Protein 6F1E (pdb70)

InterPro domains:
  IPR002069 Interferon gamma [PTHR11419] (1-189)
  IPR009079 Four-helical cytokine-like, core [G3DSA:1.20.1250.10] (27-190)
  IPR009079 Four-helical cytokine-like, core [SSF47266] (29-170)

CATH classification: 1.20.1250.10

B-factor: mean 77.53, std 25.1, range [43.08, 179.58]

Nearest PDB structures (foldseek):
  6f1e-assembly1_A  TM=1.007E+00  e=4.846E-21  Paralichthys olivaceus
  6f1e-assembly1_B  TM=9.558E-01  e=3.097E-16  Paralichthys olivaceus
  3stq-assembly2_F  TM=7.053E-01  e=6.992E+00  Pseudomonas aeruginosa
  3k1s-assembly1_A  TM=3.681E-01  e=4.661E+00  Bacillus anthracis
  6f1e-assembly1_B  TM=1.008E+00  e=1.166E-18  Paralichthys olivaceus

Secondary structure (DSSP, 8-state):
---HHHHHHHHHHHHHS---HHHHTSS--SS-STTSSS-HHHHHHHHHHHHHHHHHHHHHHHHTS---HHHHHHHHHHHHHHHHHHH-HHHHHHHHHHHHHHT--TT-HHHHHHHHHTHHHHHHHHHHHT-SSSHHHHHHHT-/-HHHHHHHHHHHHS---HHHHHSS--SS-----HHHHHHHHHHHHHHHHHHHHHHHHHSTT--HHHHHHHHHHHHHHHHHHH-HHHHHHHHHHHHHTTS-TT-HHHHHHHHHHHHHHHHHHHHHH--

Foldseek 3Di:
DDDPLLVVLVVVLCVVVDDDPCVCPVPDHPDDPVQPDDDPVSNLLVVLVVLVVLLVVLVVVLVPDPPVNNVSSVVNNVVSVVCCVVPPPVNVVVVVVVVVVVPQPPVDPVSVVVVVVCPVVVVVVVVVVCPPPVNVVVVVVVD/DVLVVLVVVLCVVVDDDVCVVPPDDDPDDDQDPPVSNLLVVLVVLVVLLVVLVVVLCPDPPNSNNVSSVVNNVVSVVCCVPPVVVSVVVVVVVVVVVPQDPVDPVSVVVCVVCVVVVVVVVVVVPVD

Solvent-accessible surface area: 15497 Å² total; per-residue (Å²): 204,32,57,74,161,0,52,139,10,2,78,84,0,17,130,96,7,99,26,56,110,169,58,16,130,80,74,149,88,16,3,37,114,147,31,22,73,49,58,90,17,21,47,23,0,0,0,0,4,0,0,15,8,1,38,100,1,0,24,52,2,22,132,88,28,109,198,120,37,106,94,23,0,65,36,0,26,96,49,0,73,68,19,45,73,110,112,0,114,114,14,18,153,11,0,96,10,6,61,59,4,51,108,25,140,26,98,66,83,51,29,1,0,20,0,3,159,58,0,59,140,13,44,94,42,0,23,73,8,0,67,59,94,151,15,90,189,63,48,164,185,157,170,112,137,12,50,140,8,2,106,67,2,31,148,90,7,110,18,59,99,161,60,40,154,116,57,174,108,15,16,42,193,50,74,191,49,10,20,65,3,1,2,0,0,4,0,2,15,6,2,34,104,0,0,25,56,2,25,117,97,17,110,166,135,108,55,101,85,28,0,48,34,0,26,118,55,0,72,87,11,46,90,92,65,0,147,48,8,27,159,9,1,96,9,8,57,68,8,62,109,24,141,43,104,62,90,56,36,4,0,13,0,2,122,31,0,57,96,2,16,70,35,0,32,51,15,27,123,135

Structure (mmCIF, N/CA/C/O backbone):
data_6F1E
#
_entry.id   6F1E
#
_cell.length_a   58.238
_cell.length_b   79.721
_cell.length_c   94.600
_cell.angle_alpha   90.00
_cell.angle_beta   90.00
_cell.angle_gamma   90.00
#
_symmetry.space_group_name_H-M   'P 21 21 21'
#
loop_
_entity.id
_entity.type
_entity.pdbx_description
1 polymer 'Interferon gamma'
2 water water
#
loop_
_atom_site.group_PDB
_atom_site.id
_atom_site.type_symbol
_atom_site.label_atom_id
_atom_site.label_alt_id
_atom_site.label_comp_id
_atom_site.label_asym_id
_atom_site.label_entity_id
_atom_site.label_seq_id
_atom_site.pdbx_PDB_ins_code
_atom_site.Cartn_x
_atom_site.Cartn_y
_atom_site.Cartn_z
_atom_site.occupancy
_atom_site.B_iso_or_equiv
_atom_site.auth_seq_id
_atom_site.auth_comp_id
_atom_site.auth_asym_id
_atom_site.auth_atom_id
_atom_site.pdbx_PDB_model_num
ATOM 1 N N . HIS A 1 2 ? -18.721 -1.642 -19.802 1.00 117.45 25 HIS A N 1
ATOM 2 C CA . HIS A 1 2 ? -18.550 -0.153 -19.690 1.00 123.90 25 HIS A CA 1
ATOM 3 C C . HIS A 1 2 ? -17.083 0.282 -19.563 1.00 128.81 25 HIS A C 1
ATOM 4 O O . HIS A 1 2 ? -16.706 1.370 -20.027 1.00 120.52 25 HIS A O 1
ATOM 11 N N . ILE A 1 3 ? -16.274 -0.547 -18.903 1.00 131.65 26 ILE A N 1
ATOM 12 C CA . ILE A 1 3 ? -14.813 -0.556 -19.109 1.00 126.71 26 ILE A CA 1
ATOM 13 C C . ILE A 1 3 ? -14.499 -1.914 -19.705 1.00 121.71 26 ILE A C 1
ATOM 14 O O . ILE A 1 3 ? -15.340 -2.818 -19.625 1.00 110.34 26 ILE A O 1
ATOM 19 N N . PRO A 1 4 ? -13.306 -2.075 -20.308 1.00 134.37 27 PRO A N 1
ATOM 20 C CA . PRO A 1 4 ? -12.960 -3.428 -20.795 1.00 133.57 27 PRO A CA 1
ATOM 21 C C . PRO A 1 4 ? -12.874 -4.454 -19.660 1.00 126.41 27 PRO A C 1
ATOM 22 O O . PRO A 1 4 ? -12.474 -4.117 -18.531 1.00 123.76 27 PRO A O 1
ATOM 26 N N . ALA A 1 5 ? -13.280 -5.688 -19.959 1.00 113.11 28 ALA A N 1
ATOM 27 C CA . ALA A 1 5 ? -13.180 -6.796 -19.003 1.00 102.42 28 ALA A CA 1
ATOM 28 C C . ALA A 1 5 ? -11.749 -6.876 -18.488 1.00 92.06 28 ALA A C 1
ATOM 29 O O . ALA A 1 5 ? -11.525 -7.067 -17.285 1.00 85.65 28 ALA A O 1
ATOM 31 N N . ARG A 1 6 ? -10.802 -6.685 -19.413 1.00 77.03 29 ARG A N 1
ATOM 32 C CA . ARG A 1 6 ? -9.385 -6.876 -19.152 1.00 76.14 29 ARG A CA 1
ATOM 33 C C . ARG A 1 6 ? -8.849 -5.846 -18.157 1.00 72.90 29 ARG A C 1
ATOM 34 O O . ARG A 1 6 ? -7.979 -6.156 -17.319 1.00 60.56 29 ARG A O 1
ATOM 42 N N . MET A 1 7 ? -9.384 -4.633 -18.242 1.00 77.46 30 MET A N 1
ATOM 43 C CA . MET A 1 7 ? -9.074 -3.577 -17.278 1.00 81.08 30 MET A CA 1
ATOM 44 C C . MET A 1 7 ? -9.500 -4.003 -15.886 1.00 74.78 30 MET A C 1
ATOM 45 O O . MET A 1 7 ? -8.687 -3.938 -14.949 1.00 70.80 30 MET A O 1
ATOM 50 N N . ASN A 1 8 ? -10.768 -4.436 -15.762 1.00 78.05 31 ASN A N 1
ATOM 51 C CA . ASN A 1 8 ? -11.338 -4.849 -14.461 1.00 78.66 31 ASN A CA 1
ATOM 52 C C . ASN A 1 8 ? -10.520 -5.994 -13.908 1.00 68.12 31 ASN A C 1
ATOM 53 O O . ASN A 1 8 ? -10.049 -5.950 -12.790 1.00 63.76 31 ASN A O 1
ATOM 58 N N . LYS A 1 9 ? -10.348 -7.021 -14.728 1.00 70.14 32 LYS A N 1
ATOM 59 C CA . LYS A 1 9 ? -9.625 -8.193 -14.310 1.00 66.76 32 LYS A CA 1
ATOM 60 C C . LYS A 1 9 ? -8.210 -7.801 -13.945 1.00 62.41 32 LYS A C 1
ATOM 61 O O . LYS A 1 9 ? -7.749 -8.198 -12.874 1.00 65.32 32 LYS A O 1
ATOM 67 N N . THR A 1 10 ? -7.552 -6.983 -14.780 1.00 56.44 33 THR A N 1
ATOM 68 C CA . THR A 1 10 ? -6.162 -6.604 -14.516 1.00 55.03 33 THR A CA 1
ATOM 69 C C . THR A 1 10 ? -6.020 -5.824 -13.205 1.00 57.50 33 THR A C 1
ATOM 70 O O . THR A 1 10 ? -5.008 -6.000 -12.476 1.00 49.27 33 THR A O 1
ATOM 74 N N . ILE A 1 11 ? -7.030 -4.999 -12.891 1.00 58.15 34 ILE A N 1
ATOM 75 C CA . ILE A 1 11 ? -6.998 -4.206 -11.644 1.00 67.98 34 ILE A CA 1
ATOM 76 C C . ILE A 1 11 ? -7.108 -5.103 -10.417 1.00 68.64 34 ILE A C 1
ATOM 77 O O . ILE A 1 11 ? -6.327 -4.957 -9.457 1.00 65.42 34 ILE A O 1
ATOM 82 N N . GLN A 1 12 ? -8.076 -6.020 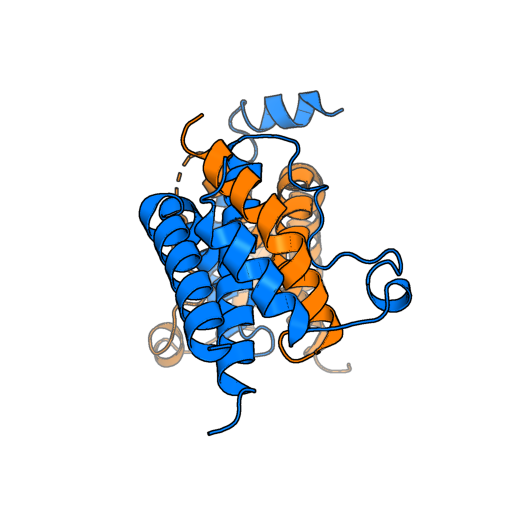-10.454 1.00 66.68 35 GLN A N 1
ATOM 83 C CA . GLN A 1 12 ? -8.210 -7.021 -9.390 1.00 68.06 35 GLN A CA 1
ATOM 84 C C . GLN A 1 12 ? -6.899 -7.780 -9.146 1.00 64.56 35 GLN A C 1
ATOM 85 O O . GLN A 1 12 ? -6.447 -7.828 -8.011 1.00 74.01 35 GLN A O 1
ATOM 91 N N . ASN A 1 13 ? -6.253 -8.291 -10.199 1.00 64.54 36 ASN A N 1
ATOM 92 C CA . ASN A 1 13 ? -4.969 -9.001 -10.036 1.00 71.36 36 ASN A CA 1
ATOM 93 C C . ASN A 1 13 ? -3.983 -8.087 -9.355 1.00 62.24 36 ASN A C 1
ATOM 94 O O . ASN A 1 13 ? -3.246 -8.504 -8.471 1.00 69.37 36 ASN A O 1
ATOM 99 N N . LEU A 1 14 ? -3.952 -6.832 -9.768 1.00 63.25 37 LEU A N 1
ATOM 100 C CA . LEU A 1 14 ? -3.033 -5.871 -9.133 1.00 64.73 37 LEU A CA 1
ATOM 101 C C . LEU A 1 14 ? -3.259 -5.682 -7.631 1.00 62.51 37 LEU A C 1
ATOM 102 O O . LEU A 1 14 ? -2.294 -5.535 -6.843 1.00 55.84 37 LEU A O 1
ATOM 107 N N . LEU A 1 15 ? -4.529 -5.693 -7.245 1.00 59.74 38 LEU A N 1
ATOM 108 C CA . LEU A 1 15 ? -4.887 -5.476 -5.853 1.00 68.74 38 LEU A CA 1
ATOM 109 C C . LEU A 1 15 ? -4.389 -6.599 -4.937 1.00 73.74 38 LEU A C 1
ATOM 110 O O . LEU A 1 15 ? -4.184 -6.378 -3.744 1.00 73.02 38 LEU A O 1
ATOM 115 N N . GLN A 1 16 ? -4.157 -7.785 -5.497 1.00 77.41 39 GLN A N 1
ATOM 116 C CA . GLN A 1 16 ? -3.455 -8.842 -4.756 1.00 82.11 39 GLN A CA 1
ATOM 117 C C . GLN A 1 16 ? -2.065 -8.402 -4.235 1.00 73.12 39 GLN A C 1
ATOM 118 O O . GLN A 1 16 ? -1.794 -8.567 -3.061 1.00 82.34 39 GLN A O 1
ATOM 124 N N . HIS A 1 17 ? -1.207 -7.833 -5.082 1.00 68.75 40 HIS A N 1
ATOM 125 C CA . HIS A 1 17 ? 0.116 -7.363 -4.630 1.00 67.53 40 HIS A CA 1
ATOM 126 C C . HIS A 1 17 ? -0.039 -6.110 -3.786 1.00 72.09 40 HIS A C 1
ATOM 127 O O . HIS A 1 17 ? 0.781 -5.866 -2.906 1.00 72.96 40 HIS A O 1
ATOM 134 N N . TYR A 1 18 ? -1.057 -5.293 -4.091 1.00 77.16 41 TYR A N 1
ATOM 135 C CA . TYR A 1 18 ? -1.226 -3.965 -3.470 1.00 73.13 41 TYR A CA 1
ATOM 136 C C . TYR A 1 18 ? -2.359 -4.066 -2.468 1.00 75.04 41 TYR A C 1
ATOM 137 O O . TYR A 1 18 ? -3.469 -3.572 -2.693 1.00 73.37 41 TYR A O 1
ATOM 146 N N . ASN A 1 19 ? -2.047 -4.744 -1.368 1.00 76.36 42 ASN A N 1
ATOM 147 C CA . ASN A 1 19 ? -3.034 -5.287 -0.442 1.00 75.57 42 ASN A CA 1
ATOM 148 C C . ASN A 1 19 ? -3.015 -4.442 0.782 1.00 74.43 42 ASN A C 1
ATOM 149 O O . ASN A 1 19 ? -1.938 -4.195 1.331 1.00 72.47 42 ASN A O 1
ATOM 154 N N . ILE A 1 20 ? -4.183 -3.982 1.218 1.00 69.23 43 ILE A N 1
ATOM 155 C CA . ILE A 1 20 ? -4.240 -3.201 2.447 1.00 67.04 43 ILE A CA 1
ATOM 156 C C . ILE A 1 20 ? -5.483 -3.539 3.218 1.00 67.20 43 ILE A C 1
ATOM 157 O O . ILE A 1 20 ? -6.415 -4.161 2.676 1.00 66.70 43 ILE A O 1
ATOM 162 N N . SER A 1 21 ? -5.472 -3.152 4.494 1.00 70.52 44 SER A N 1
ATOM 163 C CA . SER A 1 21 ? -6.602 -3.412 5.394 1.00 65.87 44 SER A CA 1
ATOM 164 C C . SER A 1 21 ? -7.753 -2.593 4.886 1.00 65.99 44 SER A C 1
ATOM 165 O O . SER A 1 21 ? -7.534 -1.486 4.407 1.00 68.24 44 SER A O 1
ATOM 168 N N . ASN A 1 22 ? -8.966 -3.134 4.977 1.00 63.89 45 ASN A N 1
ATOM 169 C CA . ASN A 1 22 ? -10.173 -2.331 4.808 1.00 60.47 45 ASN A CA 1
ATOM 170 C C . ASN A 1 22 ? -10.232 -1.079 5.743 1.00 61.50 45 ASN A C 1
ATOM 171 O O . ASN A 1 22 ? -10.862 -0.073 5.416 1.00 66.49 45 ASN A O 1
ATOM 176 N N . LYS A 1 23 ? -9.570 -1.127 6.888 1.00 59.61 46 LYS A N 1
ATOM 177 C CA . LYS A 1 23 ? -9.583 0.005 7.813 1.00 62.97 46 LYS A CA 1
ATOM 178 C C . LYS A 1 23 ? -8.819 1.137 7.161 1.00 61.66 46 LYS A C 1
ATOM 179 O O . LYS A 1 23 ? -9.374 2.216 6.981 1.00 67.00 46 LYS A O 1
ATOM 185 N N . ASP A 1 24 ? -7.561 0.879 6.783 1.00 61.39 47 ASP A N 1
ATOM 186 C CA . ASP A 1 24 ? -6.713 1.902 6.142 1.00 57.32 47 ASP A CA 1
ATOM 187 C C . ASP A 1 24 ? -7.249 2.428 4.773 1.00 54.45 47 ASP A C 1
ATOM 188 O O . ASP A 1 24 ? -6.982 3.576 4.393 1.00 62.10 47 ASP A O 1
ATOM 193 N N . ARG A 1 25 ? -7.967 1.576 4.054 1.00 44.87 48 ARG A N 1
ATOM 194 C CA . ARG A 1 25 ? -8.525 1.859 2.736 1.00 53.19 48 ARG A CA 1
ATOM 195 C C . ARG A 1 25 ? -9.711 2.795 2.903 1.00 57.36 48 ARG A C 1
ATOM 196 O O . ARG A 1 25 ? -9.773 3.825 2.244 1.00 62.71 48 ARG A O 1
ATOM 204 N N . PHE A 1 26 ? -10.645 2.436 3.780 1.00 54.00 49 PHE A N 1
ATOM 205 C CA . PHE A 1 26 ? -11.813 3.248 4.036 1.00 55.86 49 PHE A CA 1
ATOM 206 C C . PHE A 1 26 ? -11.700 4.015 5.390 1.00 59.11 49 PHE A C 1
ATOM 207 O O . PHE A 1 26 ? -12.558 3.902 6.286 1.00 57.15 49 PHE A O 1
ATOM 215 N N . ASN A 1 27 ? -10.659 4.853 5.473 1.00 56.39 50 ASN A N 1
ATOM 216 C CA . ASN A 1 27 ? -10.480 5.838 6.555 1.00 56.62 50 ASN A CA 1
ATOM 217 C C . ASN A 1 27 ? -11.108 7.192 6.268 1.00 56.43 50 ASN A C 1
ATOM 218 O O . ASN A 1 27 ? -10.762 8.167 6.939 1.00 53.50 50 ASN A O 1
ATOM 223 N N . GLY A 1 28 ? -12.027 7.278 5.298 1.00 59.13 51 GLY A N 1
ATOM 224 C CA . GLY A 1 28 ? -12.749 8.543 5.052 1.0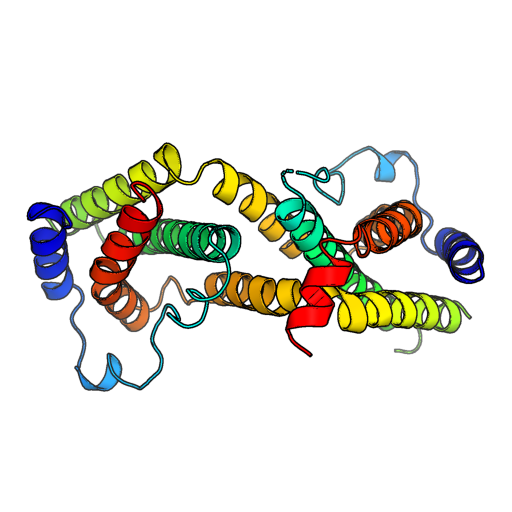0 69.99 51 GLY A CA 1
ATOM 225 C C . GLY A 1 28 ? -12.020 9.610 4.233 1.00 77.39 51 GLY A C 1
ATOM 226 O O . GLY A 1 28 ? -12.528 10.736 4.110 1.00 74.28 51 GLY A O 1
ATOM 227 N N . LYS A 1 29 ? -10.873 9.240 3.641 1.00 78.10 52 LYS A N 1
ATOM 228 C CA . LYS A 1 29 ? -10.014 10.127 2.843 1.00 73.34 52 LYS A CA 1
ATOM 229 C C . LYS A 1 29 ? -9.677 9.456 1.497 1.00 71.03 52 LYS A C 1
ATOM 230 O O . LYS A 1 29 ? -8.577 8.916 1.342 1.00 64.64 52 LYS A O 1
ATOM 236 N N . PRO A 1 30 ? -10.585 9.522 0.496 1.00 66.70 53 PRO A N 1
ATOM 237 C CA . PRO A 1 30 ? -10.212 8.931 -0.794 1.00 63.07 53 PRO A CA 1
ATOM 238 C C . PRO A 1 30 ? -9.081 9.724 -1.411 1.00 60.79 53 PRO A C 1
ATOM 239 O O . PRO A 1 30 ? -8.861 10.892 -1.051 1.00 60.85 53 PRO A O 1
ATOM 243 N N . VAL A 1 31 ? -8.363 9.104 -2.333 1.00 64.22 54 VAL A N 1
ATOM 244 C CA . VAL A 1 31 ? -7.268 9.801 -3.007 1.00 68.40 54 VAL A CA 1
ATOM 245 C C . VAL A 1 31 ? -7.832 10.949 -3.895 1.00 71.06 54 VAL A C 1
ATOM 246 O O . VAL A 1 31 ? -7.391 12.092 -3.826 1.00 61.52 54 VAL A O 1
ATOM 250 N N . PHE A 1 32 ? -8.836 10.605 -4.696 1.00 70.23 55 PHE A N 1
ATOM 251 C CA . PHE A 1 32 ? -9.450 11.483 -5.672 1.00 62.02 55 PHE A CA 1
ATOM 252 C C . PHE A 1 32 ? -10.895 11.795 -5.263 1.00 74.32 55 PHE A C 1
ATOM 253 O O . PHE A 1 32 ? -11.749 10.885 -5.199 1.00 69.02 55 PHE A O 1
ATOM 261 N N . PRO A 1 33 ? -11.164 13.069 -4.932 1.00 79.63 56 PRO A N 1
ATOM 262 C CA . PRO A 1 33 ? -12.524 13.584 -4.769 1.00 76.64 56 PRO A CA 1
ATOM 263 C C . PRO A 1 33 ? -13.425 13.358 -5.963 1.00 78.16 56 PRO A C 1
ATOM 264 O O . PRO A 1 33 ? -12.984 13.577 -7.083 1.00 73.22 56 PRO A O 1
ATOM 268 N N . LYS A 1 34 ? -14.675 12.960 -5.728 1.00 79.54 57 LYS A N 1
ATOM 269 C CA . LYS A 1 34 ? -15.718 13.021 -6.764 1.00 85.18 57 LYS A CA 1
ATOM 270 C C . LYS A 1 34 ? -16.476 14.353 -6.798 1.00 93.08 57 LYS A C 1
ATOM 271 O O . LYS A 1 34 ? -17.276 14.575 -7.707 1.00 95.33 57 LYS A O 1
ATOM 277 N N . GLU A 1 35 ? -16.212 15.240 -5.835 1.00 113.25 58 GLU A N 1
ATOM 278 C CA . GLU A 1 35 ? -16.945 16.522 -5.703 1.00 122.69 58 GLU A CA 1
ATOM 279 C C . GLU A 1 35 ? -16.796 17.431 -6.947 1.00 117.46 58 GLU A C 1
ATOM 280 O O . GLU A 1 35 ? -17.786 18.035 -7.388 1.00 110.64 58 GLU A O 1
ATOM 286 N N . PRO A 1 36 ? -15.572 17.518 -7.526 1.00 104.08 59 PRO A N 1
ATOM 287 C CA . PRO A 1 36 ? -15.423 18.377 -8.694 1.00 101.18 59 PRO A CA 1
ATOM 288 C C . PRO A 1 36 ? -16.019 17.852 -9.993 1.00 96.85 59 PRO A C 1
ATOM 289 O O . PRO A 1 36 ? -15.868 18.527 -11.014 1.00 91.09 59 PRO A O 1
ATOM 293 N N . LEU A 1 37 ? -16.684 16.688 -9.964 1.00 106.57 60 LEU A N 1
ATOM 294 C CA . LEU A 1 37 ? -17.541 16.225 -11.080 1.00 116.82 60 LEU A CA 1
ATOM 295 C C . LEU A 1 37 ? -19.002 16.685 -10.919 1.00 114.81 60 LEU A C 1
ATOM 296 O O . LEU A 1 37 ? -19.949 15.897 -11.011 1.00 107.81 60 LEU A O 1
ATOM 301 N N . SER A 1 38 ? -19.158 17.979 -10.675 1.00 118.10 61 SER A N 1
ATOM 302 C CA . SER A 1 38 ? -20.414 18.679 -10.866 1.00 128.05 61 SER A CA 1
ATOM 303 C C . SER A 1 38 ? -20.088 19.919 -11.700 1.00 132.42 61 SER A C 1
ATOM 304 O O . SER A 1 38 ? -18.933 20.129 -12.093 1.00 140.34 61 SER A O 1
ATOM 307 N N . GLY A 1 39 ? -21.097 20.734 -11.983 1.00 133.01 62 GLY A N 1
ATOM 308 C CA . GLY A 1 39 ? -20.901 21.913 -12.815 1.00 123.93 62 GLY A CA 1
ATOM 309 C C . GLY A 1 39 ? -20.679 21.480 -14.245 1.00 119.28 62 GLY A C 1
ATOM 310 O O . GLY A 1 39 ? -21.000 20.335 -14.611 1.00 104.40 62 GLY A O 1
ATOM 311 N N . ARG A 1 40 ? -20.093 22.385 -15.029 1.00 116.31 63 ARG A N 1
ATOM 312 C CA . ARG A 1 40 ? -20.049 22.269 -16.498 1.00 119.63 63 ARG A CA 1
ATOM 313 C C . ARG A 1 40 ? -19.249 21.082 -17.045 1.00 110.76 63 ARG A C 1
ATOM 314 O O . ARG A 1 40 ? -18.408 20.501 -16.365 1.00 102.40 63 ARG A O 1
ATOM 322 N N . MET A 1 41 ? -19.514 20.764 -18.308 1.00 111.91 64 MET A N 1
ATOM 323 C CA . MET A 1 41 ? -18.737 19.775 -19.064 1.00 104.53 64 MET A CA 1
ATOM 324 C C . MET A 1 41 ? -17.272 20.175 -19.181 1.00 88.63 64 MET A C 1
ATOM 325 O O . MET A 1 41 ? -16.389 19.335 -19.185 1.00 98.49 64 MET A O 1
ATOM 330 N N . GLU A 1 42 ? -17.016 21.461 -19.281 1.00 84.45 65 GLU A N 1
ATOM 331 C CA . GLU A 1 42 ? -15.661 21.949 -19.392 1.00 86.60 65 GLU A CA 1
ATOM 332 C C . GLU A 1 42 ? -14.939 21.644 -18.053 1.00 81.38 65 GLU A C 1
ATOM 333 O O . GLU A 1 42 ? -13.804 21.168 -18.041 1.00 85.07 65 GLU A O 1
ATOM 339 N N . THR A 1 43 ? -15.609 21.877 -16.931 1.00 68.38 66 THR A N 1
ATOM 340 C CA . THR A 1 43 ? -14.995 21.657 -15.615 1.00 68.21 66 THR A CA 1
ATOM 341 C C . THR A 1 43 ? -14.690 20.162 -15.379 1.00 64.49 66 THR A C 1
ATOM 342 O O . THR A 1 43 ? -13.621 19.807 -14.871 1.00 63.47 66 THR A O 1
ATOM 346 N N . LYS A 1 44 ? -15.652 19.304 -15.727 1.00 61.45 67 LYS A N 1
ATOM 347 C CA . LYS A 1 44 ? -15.535 17.868 -15.532 1.00 59.30 67 LYS A CA 1
ATOM 348 C C . LYS A 1 44 ? -14.410 17.338 -16.395 1.00 58.85 67 LYS A C 1
ATOM 349 O O . LYS A 1 44 ? -13.542 16.610 -15.919 1.00 63.52 67 LYS A O 1
ATOM 355 N N . MET A 1 45 ? -14.394 17.728 -17.658 1.00 58.05 68 MET A N 1
ATOM 356 C CA . MET A 1 45 ? -13.332 17.280 -18.553 1.00 60.91 68 MET A CA 1
ATOM 357 C C . MET A 1 45 ? -11.954 17.684 -18.059 1.00 58.66 68 MET A C 1
ATOM 358 O O . MET A 1 45 ? -10.986 16.948 -18.212 1.00 63.89 68 MET A O 1
ATOM 363 N N . LEU A 1 46 ? -11.866 18.851 -17.453 1.00 58.26 69 LEU A N 1
ATOM 364 C CA . LEU A 1 46 ? -10.577 19.390 -17.050 1.00 60.41 69 LEU A CA 1
ATOM 365 C C . LEU A 1 46 ? -10.079 18.665 -15.798 1.00 58.95 69 LEU A C 1
ATOM 366 O O . LEU A 1 46 ? -8.896 18.252 -15.696 1.00 51.95 69 LEU A O 1
ATOM 371 N N . PHE A 1 47 ? -10.990 18.510 -14.841 1.00 55.84 70 PHE A N 1
ATOM 372 C CA . PHE A 1 47 ? -10.648 17.842 -13.624 1.00 56.56 70 PHE A CA 1
ATOM 373 C C . PHE A 1 47 ? -10.261 16.385 -13.951 1.00 57.33 70 PHE A C 1
ATOM 374 O O . PHE A 1 47 ? -9.191 15.909 -13.512 1.00 57.54 70 PHE A O 1
ATOM 382 N N . MET A 1 48 ? -11.099 15.710 -14.749 1.00 57.07 71 MET A N 1
ATOM 383 C CA . MET A 1 48 ? -10.833 14.320 -15.183 1.00 56.57 71 MET A CA 1
ATOM 384 C C . MET A 1 48 ? -9.518 14.147 -15.909 1.00 53.19 71 MET A C 1
ATOM 385 O O . MET A 1 48 ? -8.827 13.138 -15.700 1.00 49.48 71 MET A O 1
ATOM 390 N N . GLY A 1 49 ? -9.197 15.107 -16.783 1.00 53.86 72 GLY A N 1
ATOM 391 C CA . GLY A 1 49 ? -7.900 15.146 -17.460 1.00 53.69 72 GLY A CA 1
ATOM 392 C C . GLY A 1 49 ? -6.762 15.223 -16.459 1.00 52.79 72 GLY A C 1
ATOM 393 O O . GLY A 1 49 ? -5.700 14.621 -16.661 1.00 56.81 72 GLY A O 1
ATOM 394 N N . GLY A 1 50 ? -6.993 15.978 -15.379 1.00 51.39 73 GLY A N 1
ATOM 395 C CA . GLY A 1 50 ? -6.049 16.085 -14.279 1.00 49.98 73 GLY A CA 1
ATOM 396 C C . GLY A 1 50 ? -5.848 14.805 -13.504 1.00 53.09 73 GLY A C 1
ATOM 397 O O . GLY A 1 50 ? -4.697 14.462 -13.137 1.00 55.12 73 GLY A O 1
ATOM 398 N N . VAL A 1 51 ? -6.956 14.119 -13.219 1.00 50.26 74 VAL A N 1
ATOM 399 C CA . VAL A 1 51 ? -6.912 12.775 -12.571 1.00 50.09 74 VAL A CA 1
ATOM 400 C C . VAL A 1 51 ? -6.130 11.758 -13.433 1.00 48.06 74 VAL A C 1
ATOM 401 O O . VAL A 1 51 ? -5.316 10.991 -12.931 1.00 48.15 74 VAL A O 1
ATOM 405 N N . LEU A 1 52 ? -6.405 11.729 -14.731 1.00 49.65 75 LEU A N 1
ATOM 406 C CA . LEU A 1 52 ? -5.709 10.797 -15.619 1.00 53.03 75 LEU A CA 1
ATOM 407 C C . LEU A 1 52 ? -4.196 11.092 -15.643 1.00 47.45 75 LEU A C 1
ATOM 408 O O . LEU A 1 52 ? -3.393 10.146 -15.590 1.00 46.86 75 LEU A O 1
ATOM 413 N N . GLU A 1 53 ? -3.826 12.379 -15.644 1.00 49.06 76 GLU A N 1
ATOM 414 C CA . GLU A 1 53 ? -2.412 12.800 -15.511 1.00 54.42 76 GLU A CA 1
ATOM 415 C C . GLU A 1 53 ? -1.760 12.350 -14.205 1.00 57.94 76 GLU A C 1
ATOM 416 O O . GLU A 1 53 ? -0.591 11.926 -14.184 1.00 63.47 76 GLU A O 1
ATOM 422 N N . THR A 1 54 ? -2.529 12.421 -13.131 1.00 56.59 77 THR A N 1
ATOM 423 C CA . THR A 1 54 ? -2.069 11.996 -11.823 1.00 58.29 77 THR A CA 1
ATOM 424 C C . THR A 1 54 ? -1.805 10.494 -11.788 1.00 55.51 77 THR A C 1
ATOM 425 O O . THR A 1 54 ? -0.801 10.039 -11.251 1.00 51.26 77 THR A O 1
ATOM 429 N N . TYR A 1 55 ? -2.725 9.730 -12.359 1.00 57.07 78 TYR A N 1
ATOM 430 C CA . TYR A 1 55 ? -2.576 8.258 -12.434 1.00 57.23 78 TYR A CA 1
ATOM 431 C C . TYR A 1 55 ? -1.373 7.838 -13.250 1.00 53.16 78 TYR A C 1
ATOM 432 O O . TYR A 1 55 ? -0.725 6.852 -12.962 1.00 53.87 78 TYR A O 1
ATOM 441 N N . GLU A 1 56 ? -1.099 8.574 -14.300 1.00 54.17 79 GLU A N 1
ATOM 442 C CA . GLU A 1 56 ? 0.069 8.263 -15.104 1.00 59.74 79 GLU A CA 1
ATOM 443 C C . GLU A 1 56 ? 1.357 8.470 -14.322 1.00 56.65 79 GLU A C 1
ATOM 444 O O . GLU A 1 56 ? 2.227 7.654 -14.422 1.00 53.86 79 GLU A O 1
ATOM 450 N N . LYS A 1 57 ? 1.461 9.555 -13.545 1.00 63.43 80 LYS A N 1
ATOM 451 C CA . LYS A 1 57 ? 2.549 9.733 -12.557 1.00 61.60 80 LYS A CA 1
ATOM 452 C C . LYS A 1 57 ? 2.612 8.562 -11.609 1.00 62.28 80 LYS A C 1
ATOM 453 O O . LYS A 1 57 ? 3.659 7.954 -11.452 1.00 66.99 80 LYS A O 1
ATOM 459 N N . LEU A 1 58 ? 1.481 8.276 -10.962 1.00 59.34 81 LEU A N 1
ATOM 460 C CA . LEU A 1 58 ? 1.406 7.262 -9.933 1.00 57.30 81 LEU A CA 1
ATOM 461 C C . LEU A 1 58 ? 2.006 5.987 -10.431 1.00 63.77 81 LEU A C 1
ATOM 462 O O . LEU A 1 58 ? 2.903 5.405 -9.803 1.00 64.13 81 LEU A O 1
ATOM 467 N N . ILE A 1 59 ? 1.462 5.539 -11.565 1.00 62.24 82 ILE A N 1
ATOM 468 C CA . ILE A 1 59 ? 1.735 4.190 -12.075 1.00 57.55 82 ILE A CA 1
ATOM 469 C C . ILE A 1 59 ? 3.205 4.102 -12.445 1.00 55.99 82 ILE A C 1
ATOM 470 O O . ILE A 1 59 ? 3.879 3.156 -12.064 1.00 61.75 82 ILE A O 1
ATOM 475 N N . GLY A 1 60 ? 3.708 5.142 -13.094 1.00 56.72 83 GLY A N 1
ATOM 476 C CA . GLY A 1 60 ? 5.154 5.405 -13.171 1.00 63.29 83 GLY A CA 1
ATOM 477 C C . GLY A 1 60 ? 5.891 4.993 -11.914 1.00 67.91 83 GLY A C 1
ATOM 478 O O . GLY A 1 60 ? 6.608 3.999 -11.932 1.00 73.92 83 GLY A O 1
ATOM 479 N N . GLN A 1 61 ? 5.659 5.695 -10.801 1.00 76.08 84 GLN A N 1
ATOM 480 C CA . GLN A 1 61 ? 6.335 5.369 -9.516 1.00 71.11 84 GLN A CA 1
ATOM 481 C C . GLN A 1 61 ? 6.110 3.913 -9.078 1.00 66.40 84 GLN A C 1
ATOM 482 O O . GLN A 1 61 ? 7.016 3.239 -8.643 1.00 69.79 84 GLN A O 1
ATOM 488 N N . MET A 1 62 ? 4.908 3.414 -9.242 1.00 65.74 85 MET A N 1
ATOM 489 C CA . MET A 1 62 ? 4.652 2.043 -8.902 1.00 71.73 85 MET A CA 1
ATOM 490 C C . MET A 1 62 ? 5.538 1.122 -9.732 1.00 72.00 85 MET A C 1
ATOM 491 O O . MET A 1 62 ? 5.922 0.066 -9.261 1.00 81.37 85 MET A O 1
ATOM 496 N N . LEU A 1 63 ? 5.863 1.512 -10.961 1.00 74.38 86 LEU A N 1
ATOM 497 C CA . LEU A 1 63 ? 6.852 0.763 -11.757 1.00 74.57 86 LEU A CA 1
ATOM 498 C C . LEU A 1 63 ? 8.301 0.950 -11.264 1.00 80.84 86 LEU A C 1
ATOM 499 O O . LEU A 1 63 ? 9.061 -0.025 -11.242 1.00 84.44 86 LEU A O 1
ATOM 504 N N . GLU A 1 64 ? 8.688 2.167 -10.872 1.00 81.81 87 GLU A N 1
ATOM 505 C CA . GLU A 1 64 ? 10.029 2.385 -10.283 1.00 86.83 87 GLU A CA 1
ATOM 506 C C . GLU A 1 64 ? 10.219 1.583 -8.999 1.00 79.91 87 GLU A C 1
ATOM 507 O O . GLU A 1 64 ? 11.179 0.855 -8.889 1.00 85.91 87 GLU A O 1
ATOM 513 N N . GLN A 1 65 ? 9.267 1.658 -8.074 1.00 87.62 88 GLN A N 1
ATOM 514 C CA . GLN A 1 65 ? 9.347 0.942 -6.778 1.00 92.40 88 GLN A CA 1
ATOM 515 C C . GLN A 1 65 ? 9.228 -0.583 -6.877 1.00 91.21 88 GLN A C 1
ATOM 516 O O . GLN A 1 65 ? 9.246 -1.277 -5.860 1.00 88.48 88 GLN A O 1
ATOM 522 N N . LEU A 1 66 ? 9.092 -1.101 -8.092 1.00 95.05 89 LEU A N 1
ATOM 523 C CA . LEU A 1 66 ? 9.266 -2.532 -8.362 1.00 100.53 89 LEU A CA 1
ATOM 524 C C . LEU A 1 66 ? 10.785 -2.898 -8.394 1.00 112.04 89 LEU A C 1
ATOM 525 O O . LEU A 1 66 ? 11.601 -2.150 -8.975 1.00 99.61 89 LEU A O 1
ATOM 530 N N . PRO A 1 67 ? 11.174 -4.031 -7.755 1.00 123.55 90 PRO A N 1
ATOM 531 C CA . PRO A 1 67 ? 12.552 -4.541 -7.938 1.00 135.70 90 PRO A CA 1
ATOM 532 C C . PRO A 1 67 ? 12.783 -5.277 -9.294 1.00 140.54 90 PRO A C 1
ATOM 533 O O . PRO A 1 67 ? 11.810 -5.510 -10.045 1.00 120.67 90 PRO A O 1
ATOM 537 N N . ASN A 1 68 ? 14.058 -5.597 -9.595 1.00 141.72 91 ASN A N 1
ATOM 538 C CA . ASN A 1 68 ? 14.474 -6.492 -10.722 1.00 138.75 91 ASN A CA 1
ATOM 539 C C . ASN A 1 68 ? 13.776 -6.177 -12.070 1.00 140.72 91 ASN A C 1
ATOM 540 O O . ASN A 1 68 ? 14.407 -5.768 -13.054 1.00 120.72 91 ASN A O 1
ATOM 545 N N . SER A 1 88 ? 4.181 -10.714 -13.290 1.00 86.72 111 SER A N 1
ATOM 546 C CA . SER A 1 88 ? 3.070 -10.202 -14.091 1.00 92.38 111 SER A CA 1
ATOM 547 C C . SER A 1 88 ? 2.425 -8.963 -13.439 1.00 94.17 111 SER A C 1
ATOM 548 O O . SER A 1 88 ? 1.429 -8.425 -13.949 1.00 92.89 111 SER A O 1
ATOM 551 N N . VAL A 1 89 ? 2.978 -8.532 -12.306 1.00 84.96 112 VAL A N 1
ATOM 552 C CA . VAL A 1 89 ? 2.661 -7.222 -11.743 1.00 78.30 112 VAL A CA 1
ATOM 553 C C . VAL A 1 89 ? 3.084 -6.143 -12.742 1.00 74.74 112 VAL A C 1
ATOM 554 O O . VAL A 1 89 ? 2.256 -5.304 -13.137 1.00 69.79 112 VAL A O 1
ATOM 558 N N . ARG A 1 90 ? 4.347 -6.212 -13.176 1.00 74.36 113 ARG A N 1
ATOM 559 C CA . ARG A 1 90 ? 4.930 -5.255 -14.141 1.00 73.97 113 ARG A CA 1
ATOM 560 C C . ARG A 1 90 ? 4.160 -5.119 -15.477 1.00 73.77 113 ARG A C 1
ATOM 561 O O . ARG A 1 90 ? 4.051 -4.035 -16.049 1.00 67.84 113 ARG A O 1
ATOM 569 N N . THR A 1 91 ? 3.649 -6.223 -15.992 1.00 73.69 114 THR A N 1
ATOM 570 C CA . THR A 1 91 ? 2.877 -6.155 -17.226 1.00 81.59 114 THR A CA 1
ATOM 571 C C . THR A 1 91 ? 1.456 -5.661 -16.928 1.00 75.46 114 THR A C 1
ATOM 572 O O . THR A 1 91 ? 0.872 -4.952 -17.748 1.00 73.65 114 THR A O 1
ATOM 576 N N . ASP A 1 92 ? 0.907 -6.034 -15.773 1.00 70.66 115 ASP A N 1
ATOM 577 C CA . ASP A 1 92 ? -0.392 -5.516 -15.360 1.00 69.71 115 ASP A CA 1
ATOM 578 C C . ASP A 1 92 ? -0.278 -3.995 -15.157 1.00 65.05 115 ASP A C 1
ATOM 579 O O . ASP A 1 92 ? -1.134 -3.266 -15.636 1.00 62.80 115 ASP A O 1
ATOM 584 N N . LEU A 1 93 ? 0.789 -3.513 -14.513 1.00 57.10 116 LEU A N 1
ATOM 585 C CA . LEU A 1 93 ? 0.983 -2.062 -14.370 1.00 62.08 116 LEU A CA 1
ATOM 586 C C . LEU A 1 93 ? 1.149 -1.427 -15.757 1.00 61.94 116 LEU A C 1
ATOM 587 O O . LEU A 1 93 ? 0.435 -0.484 -16.100 1.00 63.75 116 LEU A O 1
ATOM 592 N N . ASN A 1 94 ? 2.069 -1.961 -16.561 1.00 62.26 117 ASN A N 1
ATOM 593 C CA . ASN A 1 94 ? 2.342 -1.393 -17.878 1.00 58.74 117 ASN A CA 1
ATOM 594 C C . ASN A 1 94 ? 1.080 -1.385 -18.699 1.00 53.34 117 ASN A C 1
ATOM 595 O O . ASN A 1 94 ? 0.817 -0.416 -19.368 1.00 51.74 117 ASN A O 1
ATOM 600 N N . TYR A 1 95 ? 0.230 -2.396 -18.576 1.00 51.48 118 TYR A N 1
ATOM 601 C CA . TYR A 1 95 ? -1.020 -2.379 -19.348 1.00 54.67 118 TYR A CA 1
ATOM 602 C C . TYR A 1 95 ? -1.914 -1.217 -18.888 1.00 57.38 118 TYR A C 1
ATOM 603 O O . TYR A 1 95 ? -2.504 -0.499 -19.711 1.00 65.08 118 TYR A O 1
ATOM 612 N N . ILE A 1 96 ? -2.002 -1.034 -17.579 1.00 62.39 119 ILE A N 1
ATOM 613 C CA . ILE A 1 96 ? -2.897 -0.022 -16.990 1.00 61.97 119 ILE A CA 1
ATOM 614 C C . ILE A 1 96 ? -2.338 1.402 -17.312 1.00 59.94 119 ILE A C 1
ATOM 615 O O . ILE A 1 96 ? -3.089 2.327 -17.712 1.00 50.64 119 ILE A O 1
ATOM 620 N N . LEU A 1 97 ? -1.017 1.548 -17.259 1.00 52.38 120 LEU A N 1
ATOM 621 C CA . LEU A 1 97 ? -0.380 2.757 -17.770 1.00 52.69 120 LEU A CA 1
ATOM 622 C C . LEU A 1 97 ? -0.753 3.077 -19.225 1.00 53.01 120 LEU A C 1
ATOM 623 O O . LEU A 1 97 ? -1.155 4.206 -19.550 1.00 60.43 120 LEU A O 1
ATOM 628 N N . LYS A 1 98 ? -0.641 2.085 -20.094 1.00 52.88 121 LYS A N 1
ATOM 629 C CA . LYS A 1 98 ? -0.947 2.261 -21.529 1.00 55.61 121 LYS A CA 1
ATOM 630 C C . LYS A 1 98 ? -2.376 2.730 -21.745 1.00 55.21 121 LYS A C 1
ATOM 631 O O . LYS A 1 98 ? -2.605 3.694 -22.449 1.00 56.93 121 LYS A O 1
ATOM 637 N N . LYS A 1 99 ? -3.348 2.059 -21.136 1.00 52.43 122 LYS A N 1
ATOM 638 C CA . LYS A 1 99 ? -4.734 2.437 -21.382 1.00 52.03 122 LYS A CA 1
ATOM 639 C C . LYS A 1 99 ? -5.028 3.879 -20.934 1.00 54.36 122 LYS A C 1
ATOM 640 O O . LYS A 1 99 ? -5.855 4.547 -21.554 1.00 56.80 122 LYS A O 1
ATOM 646 N N . VAL A 1 100 ? -4.352 4.353 -19.878 1.00 55.41 123 VAL A N 1
ATOM 647 C CA . VAL A 1 100 ? -4.542 5.719 -19.376 1.00 51.59 123 VAL A CA 1
ATOM 648 C C . VAL A 1 100 ? -3.871 6.716 -20.318 1.00 50.10 123 VAL A C 1
ATOM 649 O O . VAL A 1 100 ? -4.504 7.665 -20.749 1.00 48.67 123 VAL A O 1
ATOM 653 N N . GLN A 1 101 ? -2.603 6.491 -20.648 1.00 48.80 124 GLN A N 1
ATOM 654 C CA . GLN A 1 101 ? -1.929 7.290 -21.664 1.00 50.33 124 GLN A CA 1
ATOM 655 C C . GLN A 1 101 ? -2.774 7.431 -22.925 1.00 54.78 124 GLN A C 1
ATOM 656 O O . GLN A 1 101 ? -3.022 8.550 -23.402 1.00 59.36 124 GLN A O 1
ATOM 662 N N . GLU A 1 102 ? -3.241 6.303 -23.443 1.00 53.01 125 GLU A N 1
ATOM 663 C CA . GLU A 1 102 ? -4.048 6.308 -24.681 1.00 56.81 125 GLU A CA 1
ATOM 664 C C . GLU A 1 102 ? -5.340 7.133 -24.545 1.00 51.01 125 GLU A C 1
ATOM 665 O O . GLU A 1 102 ? -5.718 7.862 -25.473 1.00 53.04 125 GLU A O 1
ATOM 671 N N . LEU A 1 103 ? -6.014 7.023 -23.407 1.00 46.79 126 LEU A N 1
ATOM 672 C CA . LEU A 1 103 ? -7.269 7.757 -23.222 1.00 49.86 126 LEU A CA 1
ATOM 673 C C . LEU A 1 103 ? -6.982 9.275 -23.151 1.00 51.42 126 LEU A C 1
ATOM 674 O O . LEU A 1 103 ? -7.705 10.114 -23.725 1.00 54.71 126 LEU A O 1
ATOM 679 N N . ARG A 1 104 ? -5.892 9.610 -22.481 1.00 55.24 127 ARG A N 1
ATOM 680 C CA . ARG A 1 104 ? -5.485 11.003 -22.327 1.00 63.85 127 ARG A CA 1
ATOM 681 C C . ARG A 1 104 ? -5.210 11.608 -23.674 1.00 59.77 127 ARG A C 1
ATOM 682 O O . ARG A 1 104 ? -5.801 12.627 -24.049 1.00 57.52 127 ARG A O 1
ATOM 690 N N . THR A 1 105 ? -4.299 10.960 -24.388 1.00 51.83 128 THR A N 1
ATOM 691 C CA . THR A 1 105 ? -3.915 11.401 -25.707 1.00 52.48 128 THR A CA 1
ATOM 692 C C . THR A 1 105 ? -5.107 11.511 -26.661 1.00 55.45 128 THR A C 1
ATOM 693 O O . THR A 1 105 ? -5.298 12.540 -27.300 1.00 63.40 128 THR A O 1
ATOM 697 N N . ASN A 1 106 ? -5.953 10.497 -26.697 1.00 54.60 129 ASN A N 1
ATOM 698 C CA . ASN A 1 106 ? -7.024 10.473 -27.696 1.00 55.09 129 ASN A CA 1
ATOM 699 C C . ASN A 1 106 ? -8.230 11.330 -27.286 1.00 56.47 129 ASN A C 1
ATOM 700 O O . ASN A 1 106 ? -8.995 11.735 -28.147 1.00 56.47 129 ASN A O 1
ATOM 705 N N . ARG A 1 107 ? -8.442 11.609 -26.002 1.00 59.30 130 ARG A N 1
ATOM 706 C CA . ARG A 1 107 ? -9.655 12.388 -25.633 1.00 62.47 130 ARG A CA 1
ATOM 707 C C . ARG A 1 107 ? -9.439 13.650 -24.782 1.00 63.20 130 ARG A C 1
ATOM 708 O O . ARG A 1 107 ? -10.385 14.429 -24.602 1.00 60.86 130 ARG A O 1
ATOM 716 N N . PHE A 1 108 ? -8.209 13.862 -24.308 1.00 58.11 131 PHE A N 1
ATOM 717 C CA . PHE A 1 108 ? -7.895 14.906 -23.348 1.00 60.48 131 PHE A CA 1
ATOM 718 C C . PHE A 1 108 ? -6.690 15.758 -23.789 1.00 65.47 131 PHE A C 1
ATOM 719 O O . PHE A 1 108 ? -5.775 16.014 -23.002 1.00 72.24 131 PHE A O 1
ATOM 727 N N . LYS A 1 109 ? -6.681 16.187 -25.052 1.00 78.27 132 LYS A N 1
ATOM 728 C CA . LYS A 1 109 ? -5.505 16.907 -25.632 1.00 85.62 132 LYS A CA 1
ATOM 729 C C . LYS A 1 109 ? -5.566 18.368 -25.228 1.00 73.90 132 LYS A C 1
ATOM 730 O O . LYS A 1 109 ? -4.573 18.947 -24.792 1.00 63.44 132 LYS A O 1
ATOM 736 N N . GLU A 1 110 ? -6.751 18.931 -25.455 1.00 69.89 133 GLU A N 1
ATOM 737 C CA . GLU A 1 110 ? -7.148 20.302 -25.118 1.00 70.65 133 GLU A CA 1
ATOM 738 C C . GLU A 1 110 ? -6.930 20.528 -23.617 1.00 72.01 133 GLU A C 1
ATOM 739 O O . GLU A 1 110 ? -6.363 21.546 -23.203 1.00 67.62 133 GLU A O 1
ATOM 745 N N . GLN A 1 111 ? -7.328 19.532 -22.818 1.00 65.91 134 GLN A N 1
ATOM 746 C CA . GLN A 1 111 ? -7.303 19.638 -21.382 1.00 57.97 134 GLN A CA 1
ATOM 747 C C . GLN A 1 111 ? -5.874 19.520 -20.872 1.00 64.81 134 GLN A C 1
ATOM 748 O O . GLN A 1 111 ? -5.474 20.263 -19.989 1.00 75.65 134 GLN A O 1
ATOM 754 N N . SER A 1 112 ? -5.104 18.587 -21.414 1.00 62.19 135 SER A N 1
ATOM 755 C CA . SER A 1 112 ? -3.687 18.469 -21.062 1.00 63.93 135 SER A CA 1
ATOM 756 C C . SER A 1 112 ? -2.894 19.759 -21.319 1.00 67.19 135 SER A C 1
ATOM 757 O O . SER A 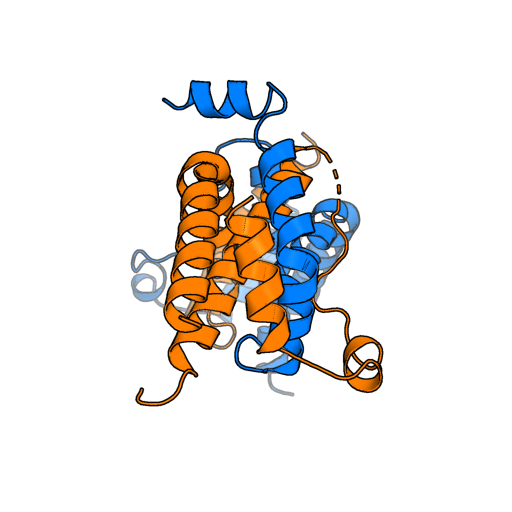1 112 ? -1.937 20.068 -20.576 1.00 62.01 135 SER A O 1
ATOM 760 N N . LYS A 1 113 ? -3.290 20.474 -22.378 1.00 62.71 136 LYS A N 1
ATOM 761 C CA . LYS A 1 113 ? -2.624 21.701 -22.826 1.00 71.16 136 LYS A CA 1
ATOM 762 C C . LYS A 1 113 ? -2.785 22.776 -21.760 1.00 68.66 136 LYS A C 1
ATOM 763 O O . LYS A 1 113 ? -1.793 23.355 -21.283 1.00 67.91 136 LYS A O 1
ATOM 769 N N . LEU A 1 114 ? -4.048 22.993 -21.379 1.00 66.29 137 LEU A N 1
ATOM 770 C CA . LEU A 1 114 ? -4.428 23.936 -20.326 1.00 66.37 137 LEU A CA 1
ATOM 771 C C . LEU A 1 114 ? -3.756 23.565 -19.043 1.00 60.19 137 LEU A C 1
ATOM 772 O O . LEU A 1 114 ? -3.052 24.377 -18.465 1.00 65.84 137 LEU A O 1
ATOM 777 N N . LEU A 1 115 ? -3.940 22.325 -18.623 1.00 61.58 138 LEU A N 1
ATOM 778 C CA . LEU A 1 115 ? -3.289 21.840 -17.423 1.00 62.59 138 LEU A CA 1
ATOM 779 C C . LEU A 1 115 ? -1.793 22.104 -17.440 1.00 63.60 138 LEU A C 1
ATOM 780 O O . LEU A 1 115 ? -1.257 22.451 -16.390 1.00 63.40 138 LEU A O 1
ATOM 785 N N . GLN A 1 116 ? -1.105 21.984 -18.588 1.00 62.44 139 GLN A N 1
ATOM 786 C CA . GLN A 1 116 ? 0.362 22.228 -18.572 1.00 63.33 139 GLN A CA 1
ATOM 787 C C . GLN A 1 116 ? 0.633 23.718 -18.276 1.00 60.43 139 GLN A C 1
ATOM 788 O O . GLN A 1 116 ? 1.540 24.046 -17.515 1.00 53.46 139 GLN A O 1
ATOM 794 N N . GLY A 1 117 ? -0.191 24.598 -18.840 1.00 56.47 140 GLY A N 1
ATOM 795 C CA . GLY A 1 117 ? -0.188 26.010 -18.460 1.00 61.21 140 GLY A CA 1
ATOM 796 C C . GLY A 1 117 ? -0.360 26.217 -16.949 1.00 65.23 140 GLY A C 1
ATOM 797 O O . GLY A 1 117 ? 0.492 26.858 -16.290 1.00 55.91 140 GLY A O 1
ATOM 798 N N . LEU A 1 118 ? -1.430 25.644 -16.394 1.00 58.19 141 LEU A N 1
ATOM 799 C CA . LEU A 1 118 ? -1.687 25.796 -14.961 1.00 57.74 141 LEU A CA 1
ATOM 800 C C . LEU A 1 118 ? -0.561 25.213 -14.151 1.00 57.98 141 LEU A C 1
ATOM 801 O O . LEU A 1 118 ? -0.194 25.781 -13.149 1.00 68.90 141 LEU A O 1
ATOM 806 N N . HIS A 1 119 ? 0.027 24.119 -14.596 1.00 62.87 142 HIS A N 1
ATOM 807 C CA . HIS A 1 119 ? 1.087 23.491 -13.805 1.00 68.95 142 HIS A CA 1
ATOM 808 C C . HIS A 1 119 ? 2.319 24.369 -13.856 1.00 64.15 142 HIS A C 1
ATOM 809 O O . HIS A 1 119 ? 3.006 24.575 -12.845 1.00 63.96 142 HIS A O 1
ATOM 816 N N . ASP A 1 120 ? 2.555 24.926 -15.033 1.00 63.07 143 ASP A N 1
ATOM 817 C CA . ASP A 1 120 ? 3.656 25.862 -15.233 1.00 68.04 143 ASP A CA 1
ATOM 818 C C . ASP A 1 120 ? 3.593 27.130 -14.339 1.00 64.99 143 ASP A C 1
ATOM 819 O O . ASP A 1 120 ? 4.584 27.462 -13.703 1.00 62.10 143 ASP A O 1
ATOM 824 N N . LEU A 1 121 ? 2.442 27.797 -14.287 1.00 62.87 144 LEU A N 1
ATOM 825 C CA . LEU A 1 121 ? 2.195 28.922 -13.381 1.00 59.40 144 LEU A CA 1
ATOM 826 C C . LEU A 1 121 ? 2.488 28.557 -11.946 1.00 60.68 144 LEU A C 1
ATOM 827 O O . LEU A 1 121 ? 3.120 29.329 -11.220 1.00 64.69 144 LEU A O 1
ATOM 832 N N . GLY A 1 122 ? 2.021 27.374 -11.555 1.00 59.61 145 GLY A N 1
ATOM 833 C CA . GLY A 1 122 ? 2.289 26.794 -10.239 1.00 59.58 145 GLY A CA 1
ATOM 834 C C . GLY A 1 122 ? 3.762 26.647 -9.868 1.00 61.43 145 GLY A C 1
ATOM 835 O O . GLY A 1 122 ? 4.116 26.626 -8.687 1.00 69.25 145 GLY A O 1
ATOM 836 N N . ASP A 1 123 ? 4.621 26.568 -10.867 1.00 61.74 146 ASP A N 1
ATOM 837 C CA . ASP A 1 123 ? 6.013 26.167 -10.688 1.00 64.98 146 ASP A CA 1
ATOM 838 C C . ASP A 1 123 ? 6.910 27.340 -10.739 1.00 54.61 146 ASP A C 1
ATOM 839 O O . ASP A 1 123 ? 8.116 27.179 -10.588 1.00 66.57 146 ASP A O 1
ATOM 844 N N . ILE A 1 124 ? 6.363 28.524 -10.967 1.00 54.77 147 ILE A N 1
ATOM 845 C CA . ILE A 1 124 ? 7.217 29.704 -11.159 1.00 61.05 147 ILE A CA 1
ATOM 846 C C . ILE A 1 124 ? 8.090 29.955 -9.891 1.00 64.01 147 ILE A C 1
ATOM 847 O O . ILE A 1 124 ? 7.636 29.692 -8.750 1.00 55.22 147 ILE A O 1
ATOM 852 N N . LYS A 1 125 ? 9.342 30.386 -10.080 1.00 58.12 148 LYS A N 1
ATOM 853 C CA . LYS A 1 125 ? 10.233 30.657 -8.928 1.00 60.30 148 LYS A CA 1
ATOM 854 C C . LYS A 1 125 ? 9.920 32.023 -8.353 1.00 58.77 148 LYS A C 1
ATOM 855 O O . LYS A 1 125 ? 10.551 33.030 -8.698 1.00 50.83 148 LYS A O 1
ATOM 861 N N . MET A 1 126 ? 8.965 32.035 -7.435 1.00 57.89 149 MET A N 1
ATOM 862 C CA . MET A 1 126 ? 8.433 33.266 -6.873 1.00 59.55 149 MET A CA 1
ATOM 863 C C . MET A 1 126 ? 9.343 34.030 -5.912 1.00 61.17 149 MET A C 1
ATOM 864 O O . MET A 1 126 ? 9.166 35.223 -5.703 1.00 66.37 149 MET A O 1
ATOM 869 N N . ASN A 1 127 ? 10.337 33.366 -5.365 1.00 61.08 150 ASN A N 1
ATOM 870 C CA . ASN A 1 127 ? 11.252 33.999 -4.440 1.00 67.97 150 ASN A CA 1
ATOM 871 C C . ASN A 1 127 ? 12.486 34.505 -5.156 1.00 60.37 150 ASN A C 1
ATOM 872 O O . ASN A 1 127 ? 13.427 34.976 -4.497 1.00 56.71 150 ASN A O 1
ATOM 877 N N . ASN A 1 128 ? 12.505 34.407 -6.491 1.00 56.57 151 ASN A N 1
ATOM 878 C CA . ASN A 1 128 ? 13.658 34.893 -7.289 1.00 56.01 151 ASN A CA 1
ATOM 879 C C . ASN A 1 128 ? 13.361 36.301 -7.788 1.00 58.16 151 ASN A C 1
ATOM 880 O O . ASN A 1 128 ? 12.239 36.544 -8.226 1.00 52.43 151 ASN A O 1
ATOM 885 N N . PHE A 1 129 ? 14.359 37.200 -7.749 1.00 56.68 152 PHE A N 1
ATOM 886 C CA . PHE A 1 129 ? 14.175 38.650 -8.050 1.00 54.68 152 PHE A CA 1
ATOM 887 C C . PHE A 1 129 ? 13.912 38.899 -9.543 1.00 58.64 152 PHE A C 1
ATOM 888 O O . PHE A 1 129 ? 13.064 39.733 -9.901 1.00 52.85 152 PHE A O 1
ATOM 896 N N . ILE A 1 130 ? 14.669 38.186 -10.389 1.00 54.35 153 ILE A N 1
ATOM 897 C CA . ILE A 1 130 ? 14.535 38.259 -11.834 1.00 50.75 153 ILE A CA 1
ATOM 898 C C . ILE A 1 130 ? 13.112 37.888 -12.203 1.00 49.82 153 ILE A C 1
ATOM 899 O O . ILE A 1 130 ? 12.478 38.563 -13.014 1.00 49.19 153 ILE A O 1
ATOM 904 N N . ILE A 1 131 ? 12.616 36.797 -11.632 1.00 47.17 154 ILE A N 1
ATOM 905 C CA . ILE A 1 131 ? 11.248 36.350 -11.942 1.00 50.87 154 ILE A CA 1
ATOM 906 C C . ILE A 1 131 ? 10.239 37.425 -11.540 1.00 48.55 154 ILE A C 1
ATOM 907 O O . ILE A 1 131 ? 9.370 37.770 -12.304 1.00 52.80 154 ILE A O 1
ATOM 912 N N . GLN A 1 132 ? 10.411 37.994 -10.366 1.00 46.19 155 GLN A N 1
ATOM 913 C CA . GLN A 1 132 ? 9.507 39.017 -9.888 1.00 50.31 155 GLN A CA 1
ATOM 914 C C . GLN A 1 132 ? 9.422 40.201 -10.844 1.00 50.48 155 GLN A C 1
ATOM 915 O O . GLN A 1 132 ? 8.318 40.705 -11.087 1.00 51.16 155 GLN A O 1
ATOM 921 N N . SER A 1 133 ? 10.553 40.630 -11.411 1.00 49.17 156 SER A N 1
ATOM 922 C CA . SER A 1 133 ? 10.548 41.805 -12.311 1.00 55.67 156 SER A CA 1
ATOM 923 C C . SER A 1 133 ? 9.887 41.467 -13.640 1.00 54.78 156 SER A C 1
ATOM 924 O O . SER A 1 133 ? 9.077 42.240 -14.136 1.00 57.19 156 SER A O 1
ATOM 927 N N . LYS A 1 134 ? 10.226 40.306 -14.201 1.00 51.82 157 LYS A N 1
ATOM 928 C CA . LYS A 1 134 ? 9.566 39.845 -15.408 1.00 52.47 157 LYS A CA 1
ATOM 929 C C . LYS A 1 134 ? 8.034 39.757 -15.209 1.00 54.85 157 LYS A C 1
ATOM 930 O O . LYS A 1 134 ? 7.256 40.253 -16.002 1.00 50.56 157 LYS A O 1
ATOM 936 N N . ALA A 1 135 ? 7.613 39.137 -14.124 1.00 55.13 158 ALA A N 1
ATOM 937 C CA . ALA A 1 135 ? 6.187 39.038 -13.815 1.00 55.58 158 ALA A CA 1
ATOM 938 C C . ALA A 1 135 ? 5.590 40.423 -13.633 1.00 56.57 158 ALA A C 1
ATOM 939 O O . ALA A 1 135 ? 4.471 40.674 -14.071 1.00 50.25 158 ALA A O 1
ATOM 941 N N . LEU A 1 136 ? 6.356 41.318 -13.009 1.00 53.59 159 LEU A N 1
ATOM 942 C CA . LEU A 1 136 ? 5.884 42.665 -12.751 1.00 58.48 159 LEU A CA 1
ATOM 943 C C . LEU A 1 136 ? 5.764 43.475 -14.044 1.00 56.31 159 LEU A C 1
ATOM 944 O O . LEU A 1 136 ? 4.871 44.311 -14.181 1.00 54.57 159 LEU A O 1
ATOM 949 N N . TRP A 1 137 ? 6.647 43.198 -14.993 1.00 53.81 160 TRP A N 1
ATOM 950 C CA . TRP A 1 137 ? 6.586 43.792 -16.338 1.00 54.36 160 TRP A CA 1
ATOM 951 C C . TRP A 1 137 ? 5.272 43.516 -17.055 1.00 54.57 160 TRP A C 1
ATOM 952 O O . TRP A 1 137 ? 4.920 44.280 -17.939 1.00 61.11 160 TRP A O 1
ATOM 963 N N . GLU A 1 138 ? 4.554 42.455 -16.670 1.00 49.18 161 GLU A N 1
ATOM 964 C CA . GLU A 1 138 ? 3.255 42.087 -17.277 1.00 55.28 161 GLU A CA 1
ATOM 965 C C . GLU A 1 138 ? 1.980 42.403 -16.449 1.00 55.32 161 GLU A C 1
ATOM 966 O O . GLU A 1 138 ? 0.849 42.156 -16.935 1.00 53.93 161 GLU A O 1
ATOM 972 N N . LEU A 1 139 ? 2.141 42.949 -15.241 1.00 48.74 162 LEU A N 1
ATOM 973 C CA . LEU A 1 139 ? 0.995 43.061 -14.322 1.00 49.40 162 LEU A CA 1
ATOM 974 C C . LEU A 1 139 ? -0.192 43.873 -14.897 1.00 51.76 162 LEU A C 1
ATOM 975 O O . LEU A 1 139 ? -1.370 43.451 -14.826 1.00 52.78 162 LEU A O 1
ATOM 980 N N . GLN A 1 140 ? 0.119 45.016 -15.492 1.00 56.80 163 GLN A N 1
ATOM 981 C CA . GLN A 1 140 ? -0.911 45.906 -16.055 1.00 56.52 163 GLN A CA 1
ATOM 982 C C . GLN A 1 140 ? -1.685 45.194 -17.165 1.00 54.49 163 GLN A C 1
ATOM 983 O O . GLN A 1 140 ? -2.908 45.049 -17.115 1.00 57.13 163 GLN A O 1
ATOM 989 N N . TRP A 1 141 ? -0.943 44.692 -18.136 1.00 55.33 164 TRP A N 1
ATOM 990 C CA . TRP A 1 141 ? -1.528 43.981 -19.234 1.00 55.49 164 TRP A CA 1
ATOM 991 C C . TRP A 1 141 ? -2.413 42.901 -18.626 1.00 60.74 164 TRP A C 1
ATOM 992 O O . TRP A 1 141 ? -3.606 42.789 -18.994 1.00 62.75 164 TRP A O 1
ATOM 1003 N N . MET A 1 142 ? -1.840 42.131 -17.682 1.00 60.85 165 MET A N 1
ATOM 1004 C CA . MET A 1 142 ? -2.525 40.920 -17.151 1.00 60.96 165 MET A CA 1
ATOM 1005 C C . MET A 1 142 ? -3.718 41.276 -16.306 1.00 58.30 165 MET A C 1
ATOM 1006 O O . MET A 1 142 ? -4.727 40.642 -16.454 1.00 57.09 165 MET A O 1
ATOM 1011 N N . TYR A 1 143 ? -3.604 42.291 -15.439 1.00 59.37 166 TYR A N 1
ATOM 1012 C CA . TYR A 1 143 ? -4.766 42.815 -14.724 1.00 60.03 166 TYR A CA 1
ATOM 1013 C C . TYR A 1 143 ? -5.877 43.294 -15.686 1.00 63.40 166 TYR A C 1
ATOM 1014 O O . TYR A 1 143 ? -7.025 42.909 -15.534 1.00 61.47 166 TYR A O 1
ATOM 1023 N N . GLU A 1 144 ? -5.518 44.087 -16.702 1.00 65.66 167 GLU A N 1
ATOM 1024 C CA . GLU A 1 144 ? -6.500 44.634 -17.631 1.00 65.51 167 GLU A CA 1
ATOM 1025 C C . GLU A 1 144 ? -7.219 43.508 -18.330 1.00 67.13 167 GLU A C 1
ATOM 1026 O O . GLU A 1 144 ? -8.460 43.511 -18.415 1.00 62.88 167 GLU A O 1
ATOM 1032 N N . GLU A 1 145 ? -6.445 42.532 -18.808 1.00 63.77 168 GLU A N 1
ATOM 1033 C CA . GLU A 1 145 ? -7.018 41.386 -19.527 1.00 61.84 168 GLU A CA 1
ATOM 1034 C C . GLU A 1 145 ? -7.959 40.569 -18.634 1.00 61.74 168 GLU A C 1
ATOM 1035 O O . GLU A 1 145 ? -9.050 40.155 -19.048 1.00 60.21 168 GLU A O 1
ATOM 1041 N N . ALA A 1 146 ? -7.518 40.347 -17.405 1.00 57.89 169 ALA A N 1
ATOM 1042 C CA . ALA A 1 146 ? -8.306 39.642 -16.435 1.00 62.96 169 ALA A CA 1
ATOM 1043 C C . ALA A 1 146 ? -9.670 40.377 -16.303 1.00 67.09 169 ALA A C 1
ATOM 1044 O O . ALA A 1 146 ? -10.724 39.762 -16.496 1.00 63.04 169 ALA A O 1
ATOM 1046 N N . SER A 1 147 ? -9.618 41.689 -16.029 1.00 63.05 170 SER A N 1
ATOM 1047 C CA . SER A 1 147 ? -10.809 42.510 -15.775 1.00 64.06 170 SER A CA 1
ATOM 1048 C C . SER A 1 147 ? -11.739 42.575 -16.977 1.00 69.70 170 SER A C 1
ATOM 1049 O O . SER A 1 147 ? -12.894 42.168 -16.871 1.00 84.83 170 SER A O 1
ATOM 1052 N N . SER A 1 148 ? -11.224 43.048 -18.113 1.00 70.89 171 SER A N 1
ATOM 1053 C CA . SER A 1 148 ? -11.956 43.043 -19.394 1.00 76.33 171 SER A CA 1
ATOM 1054 C C . SER A 1 148 ? -12.731 41.743 -19.618 1.00 78.54 171 SER A C 1
ATOM 1055 O O . SER A 1 148 ? -13.947 41.735 -19.848 1.00 77.43 171 SER A O 1
ATOM 1058 N N . LEU A 1 149 ? -11.991 40.647 -19.558 1.00 76.56 172 LEU A N 1
ATOM 1059 C CA . LEU A 1 149 ? -12.554 39.332 -19.741 1.00 71.75 172 LEU A CA 1
ATOM 1060 C C . LEU A 1 149 ? -13.685 39.063 -18.745 1.00 72.31 172 LEU A C 1
ATOM 1061 O O . LEU A 1 149 ? -14.734 38.556 -19.133 1.00 76.27 172 LEU A O 1
ATOM 1066 N N . SER A 1 150 ? -13.503 39.446 -17.481 1.00 66.35 173 SER A N 1
ATOM 1067 C CA . SER A 1 150 ? -14.408 38.987 -16.445 1.00 80.60 173 SER A CA 1
ATOM 1068 C C . SER A 1 150 ? -15.713 39.785 -16.379 1.00 101.14 173 SER A C 1
ATOM 1069 O O . SER A 1 150 ? -16.373 39.810 -15.332 1.00 121.63 173 SER A O 1
ATOM 1072 N N . ASN A 1 151 ? -16.079 40.449 -17.481 1.00 109.15 174 ASN A N 1
ATOM 1073 C CA . ASN A 1 151 ? -17.498 40.694 -17.785 1.00 117.68 174 ASN A CA 1
ATOM 1074 C C . ASN A 1 151 ? -17.731 40.816 -19.285 1.00 118.54 174 ASN A C 1
ATOM 1075 O O . ASN A 1 151 ? -17.585 41.900 -19.854 1.00 109.79 174 ASN A O 1
ATOM 1080 N N . ASN A 1 152 ? -18.082 39.687 -19.907 1.00 125.10 175 ASN A N 1
ATOM 1081 C CA . ASN A 1 152 ? -18.483 39.641 -21.319 1.00 139.41 175 ASN A CA 1
ATOM 1082 C C . ASN A 1 152 ? -20.001 39.442 -21.471 1.00 147.80 175 ASN A C 1
ATOM 1083 O O . ASN A 1 152 ? -20.475 39.081 -22.552 1.00 158.49 175 ASN A O 1
ATOM 1088 N N . THR A 1 153 ? -20.755 39.682 -20.392 1.00 147.66 176 THR A N 1
ATOM 1089 C CA . THR A 1 153 ? -22.227 39.501 -20.344 1.00 148.53 176 THR A CA 1
ATOM 1090 C C . THR A 1 153 ? -22.736 38.044 -20.570 1.00 146.19 176 THR A C 1
ATOM 1091 O O . THR A 1 153 ? -23.935 37.818 -20.785 1.00 146.72 176 THR A O 1
ATOM 1095 N N . LYS A 1 154 ? -21.814 37.080 -20.533 1.00 136.36 177 LYS A N 1
ATOM 1096 C CA . LYS A 1 154 ? -22.125 35.660 -20.351 1.00 135.81 177 LYS A CA 1
ATOM 1097 C C . LYS A 1 154 ? -21.439 35.209 -19.068 1.00 131.09 177 LYS A C 1
ATOM 1098 O O . LYS A 1 154 ? -22.053 34.512 -18.257 1.00 117.57 177 LYS A O 1
ATOM 1104 N N . MET A 1 155 ? -20.169 35.599 -18.897 1.00 128.62 178 MET A N 1
ATOM 1105 C CA . MET A 1 155 ? -19.468 35.505 -17.598 1.00 130.66 178 MET A CA 1
ATOM 1106 C C . MET A 1 155 ? -20.137 36.342 -16.491 1.00 133.82 178 MET A C 1
ATOM 1107 O O . MET A 1 155 ? -20.245 35.885 -15.337 1.00 117.72 178 MET A O 1
ATOM 1112 N N . GLN A 1 156 ? -20.588 37.552 -16.832 1.00 135.94 179 GLN A N 1
ATOM 1113 C CA . GLN A 1 156 ? -21.316 38.384 -15.867 1.00 130.28 179 GLN A CA 1
ATOM 1114 C C . GLN A 1 156 ? -22.692 37.765 -15.573 1.00 132.53 179 GLN A C 1
ATOM 1115 O O . GLN A 1 156 ? -23.104 37.695 -14.412 1.00 127.57 179 GLN A O 1
ATOM 1121 N N . ARG A 1 157 ? -23.382 37.292 -16.614 1.00 133.41 180 ARG A N 1
ATOM 1122 C CA . ARG A 1 157 ? -24.687 36.633 -16.437 1.00 139.77 180 ARG A CA 1
ATOM 1123 C C . ARG A 1 157 ? -24.595 35.276 -15.709 1.00 140.08 180 ARG A C 1
ATOM 1124 O O . ARG A 1 157 ? -25.488 34.938 -14.927 1.00 140.31 180 ARG A O 1
ATOM 1132 N N . ARG A 1 158 ? -23.525 34.517 -15.947 1.00 142.88 181 ARG A N 1
ATOM 1133 C CA . ARG A 1 158 ? -23.300 33.243 -15.237 1.00 150.48 181 ARG A CA 1
ATOM 1134 C C . ARG A 1 158 ? -23.031 33.438 -13.734 1.00 148.05 181 ARG A C 1
ATOM 1135 O O . ARG A 1 158 ? -23.556 32.689 -12.901 1.00 154.51 181 ARG A O 1
ATOM 1143 N N . ARG A 1 159 ? -22.196 34.425 -13.409 1.00 136.75 182 ARG A N 1
ATOM 1144 C CA . ARG A 1 159 ? -21.876 34.781 -12.014 1.00 129.23 182 ARG A CA 1
ATOM 1145 C C . ARG A 1 159 ? -23.131 35.245 -11.228 1.00 134.65 182 ARG A C 1
ATOM 1146 O O . ARG A 1 159 ? -23.233 35.002 -10.018 1.00 130.72 182 ARG A O 1
ATOM 1154 N N . ARG A 1 160 ? -24.078 35.886 -11.927 1.00 139.49 183 ARG A N 1
ATOM 1155 C CA . ARG A 1 160 ? -25.377 36.305 -11.352 1.00 138.47 183 ARG A CA 1
ATOM 1156 C C . ARG A 1 160 ? -26.282 35.110 -10.986 1.00 133.35 183 ARG A C 1
ATOM 1157 O O . ARG A 1 160 ? -26.998 35.159 -9.984 1.00 120.30 183 ARG A O 1
ATOM 1165 N N . ARG A 1 161 ? -26.240 34.051 -11.796 1.00 133.03 184 ARG A N 1
ATOM 1166 C CA . ARG A 1 161 ? -27.051 32.842 -11.574 1.00 137.43 184 ARG A CA 1
ATOM 1167 C C . ARG A 1 161 ? -26.870 32.229 -10.167 1.00 136.32 184 ARG A C 1
ATOM 1168 O O . ARG A 1 161 ? -27.858 31.922 -9.491 1.00 121.47 184 ARG A O 1
ATOM 1176 N N . ARG A 1 162 ? -25.615 32.080 -9.727 1.00 138.31 185 ARG A N 1
ATOM 1177 C CA . ARG A 1 162 ? -25.299 31.403 -8.447 1.00 134.73 185 ARG A CA 1
ATOM 1178 C C . ARG A 1 162 ? -25.581 32.222 -7.171 1.00 128.89 185 ARG A C 1
ATO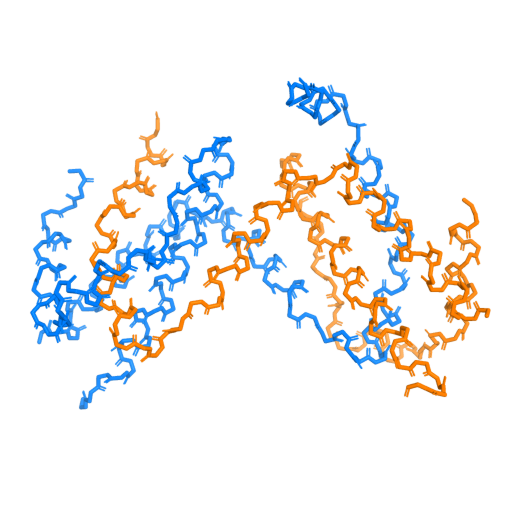M 1179 O O . ARG A 1 162 ? -25.453 31.693 -6.073 1.00 117.19 185 ARG A O 1
ATOM 1187 N N . ARG A 1 163 ? -25.952 33.497 -7.310 1.00 132.96 186 ARG A N 1
ATOM 1188 C CA . ARG A 1 163 ? -26.431 34.309 -6.176 1.00 136.79 186 ARG A CA 1
ATOM 1189 C C . ARG A 1 163 ? -27.928 34.101 -5.905 1.00 132.64 186 ARG A C 1
ATOM 1190 O O . ARG A 1 163 ? -28.656 33.521 -6.719 1.00 126.19 186 ARG A O 1
ATOM 1198 N N . ALA B 1 5 ? -5.924 53.653 -12.522 1.00 84.66 28 ALA B N 1
ATOM 1199 C CA . ALA B 1 5 ? -4.791 54.639 -12.808 1.00 98.90 28 ALA B CA 1
ATOM 1200 C C . ALA B 1 5 ? -3.763 54.841 -11.655 1.00 102.44 28 ALA B C 1
ATOM 1201 O O . ALA B 1 5 ? -2.579 55.144 -11.897 1.00 91.19 28 ALA B O 1
ATOM 1203 N N . ARG B 1 6 ? -4.215 54.704 -10.409 1.00 97.72 29 ARG B N 1
ATOM 1204 C CA . ARG B 1 6 ? -3.294 54.574 -9.278 1.00 92.06 29 ARG B CA 1
ATOM 1205 C C . ARG B 1 6 ? -2.536 53.237 -9.476 1.00 88.79 29 ARG B C 1
ATOM 1206 O O . ARG B 1 6 ? -1.316 53.157 -9.293 1.00 72.12 29 ARG B O 1
ATOM 1214 N N . MET B 1 7 ? -3.282 52.211 -9.889 1.00 91.38 30 MET B N 1
ATOM 1215 C CA . MET B 1 7 ? -2.732 50.903 -10.293 1.00 88.56 30 MET B CA 1
ATOM 1216 C C . MET B 1 7 ? -1.492 51.061 -11.161 1.00 81.97 30 MET B C 1
ATOM 1217 O O . MET B 1 7 ? -0.387 50.652 -10.790 1.00 80.27 30 MET B O 1
ATOM 1222 N N . ASN B 1 8 ? -1.685 51.725 -12.287 1.00 76.93 31 ASN B N 1
ATOM 1223 C CA . ASN B 1 8 ? -0.661 51.847 -13.323 1.00 81.17 31 ASN B CA 1
ATOM 1224 C C . ASN B 1 8 ? 0.533 52.727 -12.891 1.00 79.19 31 ASN B C 1
ATOM 1225 O O . ASN B 1 8 ? 1.695 52.432 -13.213 1.00 71.99 31 ASN B O 1
ATOM 1230 N N . LYS B 1 9 ? 0.226 53.764 -12.115 1.00 77.00 32 LYS B N 1
ATOM 1231 C CA . LYS B 1 9 ? 1.220 54.663 -11.563 1.00 84.86 32 LYS B CA 1
ATOM 1232 C C . LYS B 1 9 ? 2.008 53.956 -10.452 1.00 80.40 32 LYS B C 1
ATOM 1233 O O . LYS B 1 9 ? 3.215 54.175 -10.318 1.00 79.74 32 LYS B O 1
ATOM 1239 N N . THR B 1 10 ? 1.329 53.129 -9.650 1.00 72.69 33 THR B N 1
ATOM 1240 C CA . THR B 1 10 ? 2.001 52.347 -8.585 1.00 72.07 33 THR B CA 1
ATOM 1241 C C . THR B 1 10 ? 2.949 51.288 -9.185 1.00 69.59 33 THR B C 1
ATOM 1242 O O . THR B 1 10 ? 4.104 51.175 -8.760 1.00 64.70 33 THR B O 1
ATOM 1246 N N . ILE B 1 11 ? 2.481 50.568 -10.209 1.00 64.33 34 ILE B N 1
ATOM 1247 C CA . ILE B 1 11 ? 3.349 49.642 -10.974 1.00 59.06 34 ILE B CA 1
ATOM 1248 C C . ILE B 1 11 ? 4.643 50.291 -11.555 1.00 63.73 34 ILE B C 1
ATOM 1249 O O . ILE B 1 11 ? 5.752 49.683 -11.497 1.00 57.42 34 ILE B O 1
ATOM 1254 N N . GLN B 1 12 ? 4.535 51.499 -12.124 1.00 65.92 35 GLN B N 1
ATOM 1255 C CA . GLN B 1 12 ? 5.737 52.094 -12.746 1.00 66.59 35 GLN B CA 1
ATOM 1256 C C . GLN B 1 12 ? 6.746 52.381 -11.663 1.00 67.19 35 GLN B C 1
ATOM 1257 O O . GLN B 1 12 ? 7.956 52.231 -11.879 1.00 60.17 35 GLN B O 1
ATOM 1263 N N . ASN B 1 13 ? 6.243 52.749 -10.483 1.00 67.34 36 ASN B N 1
ATOM 1264 C CA . ASN B 1 13 ? 7.114 52.999 -9.349 1.00 65.96 36 ASN B CA 1
ATOM 1265 C C . ASN B 1 13 ? 7.832 51.740 -8.942 1.00 65.03 36 ASN B C 1
ATOM 1266 O O . ASN B 1 13 ? 9.054 51.742 -8.721 1.00 69.45 36 ASN B O 1
ATOM 1271 N N . LEU B 1 14 ? 7.080 50.650 -8.852 1.00 59.62 37 LEU B N 1
ATOM 1272 C CA . LEU B 1 14 ? 7.660 49.396 -8.401 1.00 55.98 37 LEU B CA 1
ATOM 1273 C C . LEU B 1 14 ? 8.734 48.924 -9.372 1.00 57.97 37 LEU B C 1
ATOM 1274 O O . LEU B 1 14 ? 9.792 48.428 -8.944 1.00 52.27 37 LEU B O 1
ATOM 1279 N N . LEU B 1 15 ? 8.491 49.150 -10.665 1.00 54.04 38 LEU B N 1
ATOM 1280 C CA . LEU B 1 15 ? 9.468 48.807 -11.673 1.00 61.32 38 LEU B CA 1
ATOM 1281 C C . LEU B 1 15 ? 10.795 49.501 -11.467 1.00 61.61 38 LEU B C 1
ATOM 1282 O O . LEU B 1 15 ? 11.819 48.942 -11.827 1.00 72.47 38 LEU B O 1
ATOM 1287 N N . GLN B 1 16 ? 10.798 50.693 -10.874 1.00 71.16 39 GLN B N 1
ATOM 1288 C CA . GLN B 1 16 ? 12.061 51.353 -10.552 1.00 78.44 39 GLN B CA 1
ATOM 1289 C C . GLN B 1 16 ? 12.842 50.485 -9.574 1.00 79.96 39 GLN B C 1
ATOM 1290 O O . GLN B 1 16 ? 14.060 50.316 -9.750 1.00 80.03 39 GLN B O 1
ATOM 1296 N N . HIS B 1 17 ? 12.152 49.889 -8.587 1.00 78.59 40 HIS B N 1
ATOM 1297 C CA . HIS B 1 17 ? 12.835 49.010 -7.621 1.00 73.53 40 HIS B CA 1
ATOM 1298 C C . HIS B 1 17 ? 13.161 47.637 -8.196 1.00 67.03 40 HIS B C 1
ATOM 1299 O O . HIS B 1 17 ? 14.256 47.093 -7.952 1.00 61.20 40 HIS B O 1
ATOM 1306 N N . TYR B 1 18 ? 12.226 47.056 -8.939 1.00 61.49 41 TYR B N 1
ATOM 1307 C CA . TYR B 1 18 ? 12.428 45.699 -9.437 1.00 64.64 41 TYR B CA 1
ATOM 1308 C C . TYR B 1 18 ? 13.047 45.838 -10.825 1.00 65.83 41 TYR B C 1
ATOM 1309 O O . TYR B 1 18 ? 12.508 45.371 -11.815 1.00 66.02 41 TYR B O 1
ATOM 1318 N N . ASN B 1 19 ? 14.236 46.434 -10.850 1.00 71.28 42 ASN B N 1
ATOM 1319 C CA . ASN B 1 19 ? 14.929 46.778 -12.072 1.00 76.77 42 ASN B CA 1
ATOM 1320 C C . ASN B 1 19 ? 15.870 45.660 -12.465 1.00 70.67 42 ASN B C 1
ATOM 1321 O O . ASN B 1 19 ? 16.771 45.349 -11.695 1.00 72.93 42 ASN B O 1
ATOM 1326 N N . ILE B 1 20 ? 15.663 45.046 -13.633 1.00 70.60 43 ILE B N 1
ATOM 1327 C CA . ILE B 1 20 ? 16.678 44.135 -14.233 1.00 73.49 43 ILE B CA 1
ATOM 1328 C C . ILE B 1 20 ? 17.152 44.561 -15.650 1.00 80.94 43 ILE B C 1
ATOM 1329 O O . ILE B 1 20 ? 16.414 45.234 -16.429 1.00 72.63 43 ILE B O 1
ATOM 1334 N N . SER B 1 21 ? 18.384 44.138 -15.966 1.00 82.23 44 SER B N 1
ATOM 1335 C CA . SER B 1 21 ? 18.980 44.292 -17.306 1.00 78.32 44 SER B CA 1
ATOM 1336 C C . SER B 1 21 ? 18.217 43.511 -18.392 1.00 82.22 44 SER B C 1
ATOM 1337 O O . SER B 1 21 ? 17.496 42.523 -18.091 1.00 71.77 44 SER B O 1
ATOM 1340 N N . ASN B 1 22 ? 18.411 43.942 -19.649 1.00 83.02 45 ASN B N 1
ATOM 1341 C CA . ASN B 1 22 ? 17.799 43.278 -20.821 1.00 89.37 45 ASN B CA 1
ATOM 1342 C C . ASN B 1 22 ? 18.379 41.880 -20.989 1.00 88.67 45 ASN B C 1
ATOM 1343 O O . ASN B 1 22 ? 17.676 40.943 -21.459 1.00 77.86 45 ASN B O 1
ATOM 1348 N N . LYS B 1 23 ? 19.657 41.741 -20.613 1.00 81.26 46 LYS B N 1
ATOM 1349 C CA . LYS B 1 23 ? 20.327 40.456 -20.696 1.00 82.99 46 LYS B CA 1
ATOM 1350 C C . LYS B 1 23 ? 19.559 39.459 -19.853 1.00 81.80 46 LYS B C 1
ATOM 1351 O O . LYS B 1 23 ? 19.264 38.376 -20.327 1.00 84.62 46 LYS B O 1
ATOM 1357 N N . ASP B 1 24 ? 19.195 39.842 -18.626 1.00 82.88 47 ASP B N 1
ATOM 1358 C CA . ASP B 1 24 ? 18.350 38.983 -17.773 1.00 78.74 47 ASP B CA 1
ATOM 1359 C C . ASP B 1 24 ? 16.901 38.859 -18.281 1.00 72.08 47 ASP B C 1
ATOM 1360 O O . ASP B 1 24 ? 16.358 37.757 -18.227 1.00 70.74 47 ASP B O 1
ATOM 1365 N N . ARG B 1 25 ? 16.296 39.957 -18.771 1.00 73.08 48 ARG B N 1
ATOM 1366 C CA . ARG B 1 25 ? 14.920 39.933 -19.368 1.00 81.08 48 ARG B CA 1
ATOM 1367 C C . ARG B 1 25 ? 14.681 38.875 -20.440 1.00 86.75 48 ARG B C 1
ATOM 1368 O O . ARG B 1 25 ? 13.673 38.153 -20.385 1.00 80.13 48 ARG B O 1
ATOM 1376 N N . PHE B 1 26 ? 15.593 38.815 -21.418 1.00 92.89 49 PHE B N 1
ATOM 1377 C CA . PHE B 1 26 ? 15.410 38.000 -22.631 1.00 98.19 49 PHE B CA 1
ATOM 1378 C C . PHE B 1 26 ? 16.069 36.620 -22.615 1.00 100.64 49 PHE B C 1
ATOM 1379 O O . PHE B 1 26 ? 15.509 35.641 -23.152 1.00 90.52 49 PHE B O 1
ATOM 1387 N N . ASN B 1 27 ? 17.265 36.557 -22.036 1.00 106.45 50 ASN B N 1
ATOM 1388 C CA . ASN B 1 27 ? 17.904 35.280 -21.722 1.00 123.65 50 ASN B CA 1
ATOM 1389 C C . ASN B 1 27 ? 17.054 34.594 -20.636 1.00 116.54 50 ASN B C 1
ATOM 1390 O O . ASN B 1 27 ? 16.552 35.256 -19.701 1.00 94.95 50 ASN B O 1
ATOM 1395 N N . GLY B 1 28 ? 16.881 33.279 -20.790 1.00 111.69 51 GLY B N 1
ATOM 1396 C CA . GLY B 1 28 ? 16.130 32.451 -19.843 1.00 105.64 51 GLY B CA 1
ATOM 1397 C C . GLY B 1 28 ? 14.688 32.243 -20.258 1.00 104.78 51 GLY B C 1
ATOM 1398 O O . GLY B 1 28 ? 14.236 32.702 -21.327 1.00 101.22 51 GLY B O 1
ATOM 1399 N N . LYS B 1 29 ? 13.966 31.529 -19.405 1.00 96.93 52 LYS B N 1
ATOM 1400 C CA . LYS B 1 29 ? 12.526 31.319 -19.597 1.00 108.53 52 LYS B CA 1
ATOM 1401 C C . LYS B 1 29 ? 11.704 32.630 -19.577 1.00 98.33 52 LYS B C 1
ATOM 1402 O O . LYS B 1 29 ? 11.947 33.511 -18.736 1.00 83.73 52 LYS B O 1
ATOM 1408 N N . PRO B 1 30 ? 10.709 32.743 -20.474 1.00 88.92 53 PRO B N 1
ATOM 1409 C CA . PRO B 1 30 ? 9.628 33.699 -20.207 1.00 81.98 53 PRO B CA 1
ATOM 1410 C C . PRO B 1 30 ? 8.856 33.224 -18.978 1.00 69.80 53 PRO B C 1
ATOM 1411 O O . PRO B 1 30 ? 8.689 32.040 -18.794 1.00 64.60 53 PRO B O 1
ATOM 1415 N N . VAL B 1 31 ? 8.397 34.150 -18.150 1.00 65.82 54 VAL B N 1
ATOM 1416 C CA . VAL B 1 31 ? 7.762 33.803 -16.894 1.00 60.57 54 VAL B CA 1
ATOM 1417 C C . VAL B 1 31 ? 6.499 33.038 -17.099 1.00 54.81 54 VAL B C 1
ATOM 1418 O O . VAL B 1 31 ? 6.302 32.053 -16.433 1.00 67.90 54 VAL B O 1
ATOM 1422 N N . PHE B 1 32 ? 5.615 33.543 -17.954 1.00 52.90 55 PHE B N 1
ATOM 1423 C CA . PHE B 1 32 ? 4.292 32.947 -18.165 1.00 55.16 55 PHE B CA 1
ATOM 1424 C C . PHE B 1 32 ? 4.245 32.147 -19.445 1.00 61.36 55 PHE B C 1
ATOM 1425 O O . PHE B 1 32 ? 5.080 32.329 -20.319 1.00 61.17 55 PHE B O 1
ATOM 1433 N N . PRO B 1 33 ? 3.279 31.221 -19.541 1.00 72.18 56 PRO B N 1
ATOM 1434 C CA . PRO B 1 33 ? 2.871 30.692 -20.839 1.00 77.23 56 PRO B CA 1
ATOM 1435 C C . PRO B 1 33 ? 1.963 31.692 -21.542 1.00 76.29 56 PRO B C 1
ATOM 1436 O O . PRO B 1 33 ? 1.639 32.717 -20.945 1.00 69.93 56 PRO B O 1
ATOM 1440 N N . LYS B 1 34 ? 1.588 31.398 -22.794 1.00 82.77 57 LYS B N 1
ATOM 1441 C CA . LYS B 1 34 ? 0.712 32.275 -23.596 1.00 79.90 57 LYS B CA 1
ATOM 1442 C C . LYS B 1 34 ? -0.734 32.048 -23.222 1.00 77.89 57 LYS B C 1
ATOM 1443 O O . LYS B 1 34 ? -1.124 30.908 -22.978 1.00 75.88 57 LYS B O 1
ATOM 1449 N N . GLU B 1 35 ? -1.513 33.138 -23.215 1.00 86.29 58 GLU B N 1
ATOM 1450 C CA . GLU B 1 35 ? -2.938 33.129 -22.867 1.00 86.77 58 GLU B CA 1
ATOM 1451 C C . GLU B 1 35 ? -3.601 32.224 -23.902 1.00 88.41 58 GLU B C 1
ATOM 1452 O O . GLU B 1 35 ? -3.380 32.432 -25.084 1.00 84.25 58 GLU B O 1
ATOM 1458 N N . PRO B 1 36 ? -4.378 31.205 -23.468 1.00 103.64 59 PRO B N 1
ATOM 1459 C CA . PRO B 1 36 ? -4.986 30.276 -24.424 1.00 107.75 59 PRO B CA 1
ATOM 1460 C C . PRO B 1 36 ? -6.390 30.711 -24.853 1.00 98.72 59 PRO B C 1
ATOM 1461 O O . PRO B 1 36 ? -6.569 31.818 -25.348 1.00 80.46 59 PRO B O 1
ATOM 1465 N N . ARG B 1 40 ? -11.933 28.898 -26.153 1.00 75.81 63 ARG B N 1
ATOM 1466 C CA . ARG B 1 40 ? -13.153 29.013 -25.307 1.00 97.87 63 ARG B CA 1
ATOM 1467 C C . ARG B 1 40 ? -12.987 30.059 -24.181 1.00 95.57 63 ARG B C 1
ATOM 1468 O O . ARG B 1 40 ? -11.864 30.283 -23.710 1.00 88.21 63 ARG B O 1
ATOM 1476 N N . MET B 1 41 ? -14.093 30.695 -23.768 1.00 92.91 64 MET B N 1
ATOM 1477 C CA . MET B 1 41 ? -14.064 31.752 -22.739 1.00 101.35 64 MET B CA 1
ATOM 1478 C C . MET B 1 41 ? -13.746 31.194 -21.355 1.00 97.05 64 MET B C 1
ATOM 1479 O O . MET B 1 41 ? -12.909 31.747 -20.651 1.00 104.10 64 MET B O 1
ATOM 1484 N N . GLU B 1 42 ? -14.403 30.098 -20.979 1.00 93.56 65 GLU B N 1
ATOM 1485 C CA . GLU B 1 42 ? -14.123 29.415 -19.713 1.00 90.97 65 GLU B CA 1
ATOM 1486 C C . GLU B 1 42 ? -12.628 29.033 -19.612 1.00 81.76 65 GLU B C 1
ATOM 1487 O O . GLU B 1 42 ? -12.030 29.061 -18.530 1.00 84.64 65 GLU B O 1
ATOM 1493 N N . THR B 1 43 ? -12.027 28.668 -20.736 1.00 68.94 66 THR B N 1
ATOM 1494 C CA . THR B 1 43 ? -10.604 28.344 -20.754 1.00 68.96 66 THR B CA 1
ATOM 1495 C C . THR B 1 43 ? -9.767 29.595 -20.372 1.00 72.78 66 THR B C 1
ATOM 1496 O O . THR B 1 43 ? -8.864 29.497 -19.527 1.00 69.99 66 THR B O 1
ATOM 1500 N N . LYS B 1 44 ? -10.099 30.760 -20.938 1.00 62.76 67 LYS B N 1
ATOM 1501 C CA . LYS B 1 44 ? -9.350 32.000 -20.671 1.00 65.90 67 LYS B CA 1
ATOM 1502 C C . LYS B 1 44 ? -9.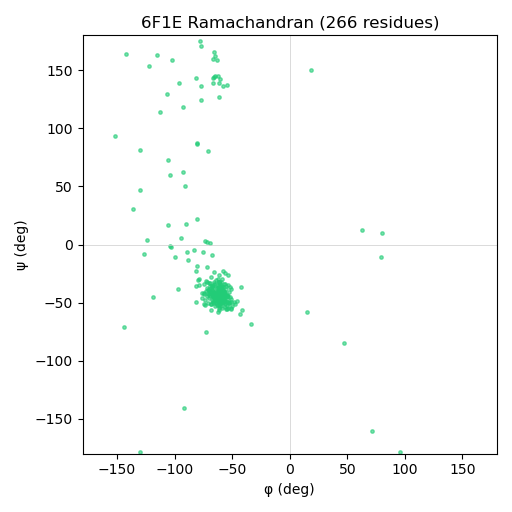524 32.500 -19.241 1.00 64.61 67 LYS B C 1
ATOM 1503 O O . LYS B 1 44 ? -8.564 32.957 -18.627 1.00 64.95 67 LYS B O 1
ATOM 1509 N N . MET B 1 45 ? -10.743 32.430 -18.719 1.00 61.80 68 MET B N 1
ATOM 1510 C CA . MET B 1 45 ? -11.019 32.815 -17.327 1.00 60.59 68 MET B CA 1
ATOM 1511 C C . MET B 1 45 ? -10.210 32.040 -16.304 1.00 58.36 68 MET B C 1
ATOM 1512 O O . MET B 1 45 ? -9.633 32.580 -15.387 1.00 60.11 68 MET B O 1
ATOM 1517 N N . LEU B 1 46 ? -10.200 30.747 -16.479 1.00 57.24 69 LEU B N 1
ATOM 1518 C CA . LEU B 1 46 ? -9.479 29.860 -15.607 1.00 61.48 69 LEU B CA 1
ATOM 1519 C C . LEU B 1 46 ? -7.974 30.124 -15.633 1.00 61.99 69 LEU B C 1
ATOM 1520 O O . LEU B 1 46 ? -7.302 30.180 -14.596 1.00 52.92 69 LEU B O 1
ATOM 1525 N N . PHE B 1 47 ? -7.447 30.292 -16.837 1.00 62.45 70 PHE B N 1
ATOM 1526 C CA . PHE B 1 47 ? -6.044 30.591 -16.981 1.00 59.51 70 PHE B CA 1
ATOM 1527 C C . PHE B 1 47 ? -5.778 31.878 -16.219 1.00 59.13 70 PHE B C 1
ATOM 1528 O O . PHE B 1 47 ? -4.893 31.924 -15.376 1.00 65.47 70 PHE B O 1
ATOM 1536 N N . MET B 1 48 ? -6.583 32.903 -16.441 1.00 62.89 71 MET B N 1
ATOM 1537 C CA . MET B 1 48 ? -6.325 34.196 -15.781 1.00 67.31 71 MET B CA 1
ATOM 1538 C C . MET B 1 48 ? -6.551 34.148 -14.272 1.00 65.21 71 MET B C 1
ATOM 1539 O O . MET B 1 48 ? -5.867 34.849 -13.514 1.00 70.99 71 MET B O 1
ATOM 1544 N N . GLY B 1 49 ? -7.441 33.268 -13.827 1.00 64.45 72 GLY B N 1
ATOM 1545 C CA . GLY B 1 49 ? -7.532 32.939 -12.393 1.00 66.57 72 GLY B CA 1
ATOM 1546 C C . GLY B 1 49 ? -6.214 32.368 -11.884 1.00 61.65 72 GLY B C 1
ATOM 1547 O O . GLY B 1 49 ? -5.766 32.692 -10.789 1.00 62.28 72 GLY B O 1
ATOM 1548 N N . GLY B 1 50 ? -5.602 31.494 -12.682 1.00 58.56 73 GLY B N 1
ATOM 1549 C CA . GLY B 1 50 ? -4.254 31.025 -12.423 1.00 50.50 73 GLY B CA 1
ATOM 1550 C C . GLY B 1 50 ? -3.321 32.206 -12.333 1.00 53.37 73 GLY B C 1
ATOM 1551 O O . GLY B 1 50 ? -2.455 32.287 -11.458 1.00 56.74 73 GLY B O 1
ATOM 1552 N N . VAL B 1 51 ? -3.482 33.156 -13.231 1.00 54.11 74 VAL B N 1
ATOM 1553 C CA . VAL B 1 51 ? -2.501 34.226 -13.270 1.00 58.50 74 VAL B CA 1
ATOM 1554 C C . VAL B 1 51 ? -2.605 35.145 -12.011 1.00 54.88 74 VAL B C 1
ATOM 1555 O O . VAL B 1 51 ? -1.590 35.483 -11.415 1.00 59.11 74 VAL B O 1
ATOM 1559 N N . LEU B 1 52 ? -3.814 35.523 -11.611 1.00 48.09 75 LEU B N 1
ATOM 1560 C CA . LEU B 1 52 ? -4.003 36.407 -10.459 1.00 50.14 75 LEU B CA 1
ATOM 1561 C C . LEU B 1 52 ? -3.514 35.747 -9.166 1.00 51.68 75 LEU B C 1
ATOM 1562 O O . LEU B 1 52 ? -2.911 36.401 -8.287 1.00 57.24 75 LEU B O 1
ATOM 1567 N N . GLU B 1 53 ? -3.743 34.437 -9.068 1.00 51.67 76 GLU B N 1
ATOM 1568 C CA . GLU B 1 53 ? -3.278 33.645 -7.958 1.00 53.03 76 GLU B CA 1
ATOM 1569 C C . GLU B 1 53 ? -1.776 33.702 -7.883 1.00 54.78 76 GLU B C 1
ATOM 1570 O O . GLU B 1 53 ? -1.213 34.004 -6.822 1.00 61.81 76 GLU B O 1
ATOM 1576 N N . THR B 1 54 ? -1.126 33.491 -9.019 1.00 48.85 77 THR B N 1
ATOM 1577 C CA . THR B 1 54 ? 0.342 33.620 -9.087 1.00 52.13 77 THR B CA 1
ATOM 1578 C C . THR B 1 54 ? 0.813 34.973 -8.578 1.00 52.27 77 THR B C 1
ATOM 1579 O O . THR B 1 54 ? 1.790 35.066 -7.841 1.00 56.21 77 THR B O 1
ATOM 1583 N N . TYR B 1 55 ? 0.127 36.033 -8.995 1.00 51.66 78 TYR B N 1
ATOM 1584 C CA . TYR B 1 55 ? 0.529 37.372 -8.590 1.00 48.87 78 TYR B CA 1
ATOM 1585 C C . TYR B 1 55 ? 0.364 37.525 -7.086 1.00 51.50 78 TYR B C 1
ATOM 1586 O O . TYR B 1 55 ? 1.286 38.012 -6.455 1.00 52.90 78 TYR B O 1
ATOM 1595 N N . GLU B 1 56 ? -0.750 37.059 -6.499 1.00 49.78 79 GLU B N 1
ATOM 1596 C CA . GLU B 1 56 ? -0.867 37.099 -5.028 1.00 52.19 79 GLU B CA 1
ATOM 1597 C C . GLU B 1 56 ? 0.353 36.504 -4.356 1.00 47.50 79 GLU B C 1
ATOM 1598 O O . GLU B 1 56 ? 0.953 37.110 -3.475 1.00 57.66 79 GLU B O 1
ATOM 1604 N N . LYS B 1 57 ? 0.673 35.293 -4.770 1.00 50.42 80 LYS B N 1
ATOM 1605 C CA . LYS B 1 57 ? 1.804 34.507 -4.266 1.00 55.38 80 LYS B CA 1
ATOM 1606 C C . LYS B 1 57 ? 3.115 35.265 -4.411 1.00 53.78 80 LYS B C 1
ATOM 1607 O O . LYS B 1 57 ? 3.956 35.282 -3.504 1.00 67.45 80 LYS B O 1
ATOM 1613 N N . LEU B 1 58 ? 3.252 35.886 -5.570 1.00 49.94 81 LEU B N 1
ATOM 1614 C CA . LEU B 1 58 ? 4.484 36.509 -6.025 1.00 55.15 81 LEU B CA 1
ATOM 1615 C C . LEU B 1 58 ? 4.770 37.763 -5.224 1.00 53.55 81 LEU B C 1
ATOM 1616 O O . LEU B 1 58 ? 5.867 37.940 -4.723 1.00 56.28 81 LEU B O 1
ATOM 1621 N N . ILE B 1 59 ? 3.756 38.625 -5.125 1.00 55.53 82 ILE B N 1
ATOM 1622 C CA . ILE B 1 59 ? 3.776 39.895 -4.364 1.00 56.41 82 ILE B CA 1
ATOM 1623 C C . ILE B 1 59 ? 3.938 39.644 -2.849 1.00 55.55 82 ILE B C 1
ATOM 1624 O O . ILE B 1 59 ? 4.593 40.427 -2.140 1.00 60.83 82 ILE B O 1
ATOM 1629 N N . GLY B 1 60 ? 3.367 3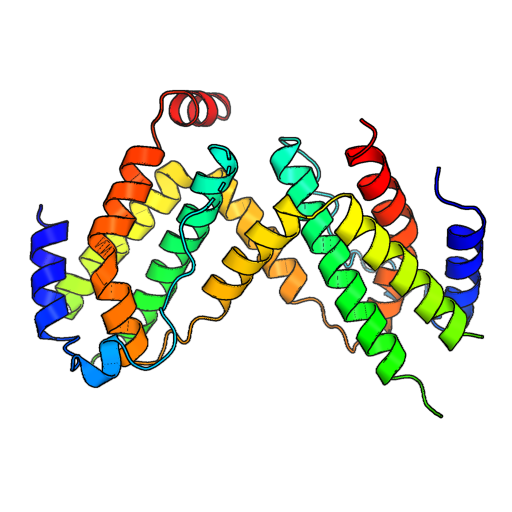8.553 -2.347 1.00 55.25 83 GLY B N 1
ATOM 1630 C CA . GLY B 1 60 ? 3.562 38.166 -0.941 1.00 52.74 83 GLY B CA 1
ATOM 1631 C C . GLY B 1 60 ? 4.994 37.820 -0.611 1.00 54.16 83 GLY B C 1
ATOM 1632 O O . GLY B 1 60 ? 5.438 38.002 0.508 1.00 61.93 83 GLY B O 1
ATOM 1633 N N . GLN B 1 61 ? 5.735 37.307 -1.578 1.00 57.64 84 GLN B N 1
ATOM 1634 C CA . GLN B 1 61 ? 7.164 37.017 -1.365 1.00 57.11 84 GLN B CA 1
ATOM 1635 C C . GLN B 1 61 ? 7.973 38.266 -1.455 1.00 55.78 84 GLN B C 1
ATOM 1636 O O . GLN B 1 61 ? 9.041 38.384 -0.851 1.00 59.89 84 GLN B O 1
ATOM 1642 N N . MET B 1 62 ? 7.466 39.193 -2.253 1.00 53.75 85 MET B N 1
ATOM 1643 C CA . MET B 1 62 ? 8.126 40.458 -2.446 1.00 57.83 85 MET B CA 1
ATOM 1644 C C . MET B 1 62 ? 8.049 41.236 -1.127 1.00 59.08 85 MET B C 1
ATOM 1645 O O . MET B 1 62 ? 9.087 41.662 -0.616 1.00 57.40 85 MET B O 1
ATOM 1650 N N . LEU B 1 63 ? 6.847 41.359 -0.557 1.00 53.41 86 LEU B N 1
ATOM 1651 C CA . LEU B 1 63 ? 6.702 41.971 0.757 1.00 57.61 86 LEU B CA 1
ATOM 1652 C C . LEU B 1 63 ? 7.668 41.334 1.750 1.00 58.10 86 LEU B C 1
ATOM 1653 O O . LEU B 1 63 ? 8.490 42.032 2.313 1.00 63.67 86 LEU B O 1
ATOM 1658 N N . GLU B 1 64 ? 7.620 40.014 1.893 1.00 55.95 87 GLU B N 1
ATOM 1659 C CA . GLU B 1 64 ? 8.506 39.295 2.816 1.00 60.50 87 GLU B CA 1
ATOM 1660 C C . GLU B 1 64 ? 9.965 39.572 2.615 1.00 59.26 87 GLU B C 1
ATOM 1661 O O . GLU B 1 64 ? 10.720 39.536 3.585 1.00 70.85 87 GLU B O 1
ATOM 1667 N N . GLN B 1 65 ? 10.388 39.783 1.372 1.00 62.44 88 GLN B N 1
ATOM 1668 C CA . GLN B 1 65 ? 11.825 40.017 1.095 1.00 61.95 88 GLN B CA 1
ATOM 1669 C C . GLN B 1 65 ? 12.275 41.442 1.299 1.00 62.67 88 GLN B C 1
ATOM 1670 O O . GLN B 1 65 ? 13.468 41.699 1.125 1.00 63.92 88 GLN B O 1
ATOM 1676 N N . LEU B 1 66 ? 11.340 42.363 1.615 1.00 64.23 89 LEU B N 1
ATOM 1677 C CA . LEU B 1 66 ? 11.693 43.762 1.988 1.00 77.42 89 LEU B CA 1
ATOM 1678 C C . LEU B 1 66 ? 12.491 43.811 3.297 1.00 87.28 89 LEU B C 1
ATOM 1679 O O . LEU B 1 66 ? 12.184 43.039 4.218 1.00 90.38 89 LEU B O 1
ATOM 1684 N N . PRO B 1 67 ? 13.463 44.757 3.409 1.00 95.49 90 PRO B N 1
ATOM 1685 C CA . PRO B 1 67 ? 14.328 44.831 4.615 1.00 93.87 90 PRO B CA 1
ATOM 1686 C C . PRO B 1 67 ? 13.574 45.200 5.914 1.00 93.76 90 PRO B C 1
ATOM 1687 O O . PRO B 1 67 ? 12.405 45.644 5.847 1.00 71.49 90 PRO B O 1
ATOM 1691 N N . ASN B 1 68 ? 14.263 44.982 7.051 1.00 100.34 91 ASN B N 1
ATOM 1692 C CA . ASN B 1 68 ? 13.723 45.012 8.448 1.00 112.14 91 ASN B CA 1
ATOM 1693 C C . ASN B 1 68 ? 12.952 43.741 8.880 1.00 125.46 91 ASN B C 1
ATOM 1694 O O . ASN B 1 68 ? 12.651 43.586 10.066 1.00 130.92 91 ASN B O 1
ATOM 1699 N N . THR B 1 69 ? 12.649 42.836 7.943 1.00 134.98 92 THR B N 1
ATOM 1700 C CA . THR B 1 69 ? 11.716 41.718 8.180 1.00 145.32 92 THR B CA 1
ATOM 1701 C C . THR B 1 69 ? 12.186 40.470 7.428 1.00 138.27 92 THR B C 1
ATOM 1702 O O . THR B 1 69 ? 13.273 39.959 7.680 1.00 120.99 92 THR B O 1
ATOM 1706 N N . SER B 1 88 ? 6.446 52.848 1.548 1.00 75.22 111 SER B N 1
ATOM 1707 C CA . SER B 1 88 ? 6.258 53.312 0.157 1.00 85.11 111 SER B CA 1
ATOM 1708 C C . SER B 1 88 ? 6.417 52.173 -0.873 1.00 79.03 111 SER B C 1
ATOM 1709 O O . SER B 1 88 ? 5.482 51.886 -1.619 1.00 81.20 111 SER B O 1
ATOM 1712 N N . VAL B 1 89 ? 7.567 51.504 -0.899 1.00 68.83 112 VAL B N 1
ATOM 1713 C CA . VAL B 1 89 ? 7.660 50.246 -1.649 1.00 68.47 112 VAL B CA 1
ATOM 1714 C C . VAL B 1 89 ? 6.571 49.292 -1.122 1.00 67.88 112 VAL B C 1
ATOM 1715 O O . VAL B 1 89 ? 5.753 48.751 -1.899 1.00 61.68 112 VAL B O 1
ATOM 1719 N N . ARG B 1 90 ? 6.551 49.138 0.201 1.00 62.19 113 ARG B N 1
ATOM 1720 C CA . ARG B 1 90 ? 5.557 48.333 0.894 1.00 65.54 113 ARG B CA 1
ATOM 1721 C C . ARG B 1 90 ? 4.159 48.855 0.656 1.00 65.15 113 ARG B C 1
ATOM 1722 O O . ARG B 1 90 ? 3.216 48.084 0.462 1.00 77.31 113 ARG B O 1
ATOM 1730 N N . THR B 1 91 ? 4.025 50.168 0.685 1.00 74.14 114 THR B N 1
ATOM 1731 C CA . THR B 1 91 ? 2.735 50.825 0.442 1.00 80.16 114 THR B CA 1
ATOM 1732 C C . THR B 1 91 ? 2.252 50.460 -0.946 1.00 71.00 114 THR B C 1
ATOM 1733 O O . THR B 1 91 ? 1.089 50.084 -1.120 1.00 71.86 114 THR B O 1
ATOM 1737 N N . ASP B 1 92 ? 3.167 50.575 -1.911 1.00 65.19 115 ASP B N 1
ATOM 1738 C CA . ASP B 1 92 ? 2.936 50.189 -3.309 1.00 64.46 115 ASP B CA 1
ATOM 1739 C C . ASP B 1 92 ? 2.525 48.703 -3.484 1.00 62.83 115 ASP B C 1
A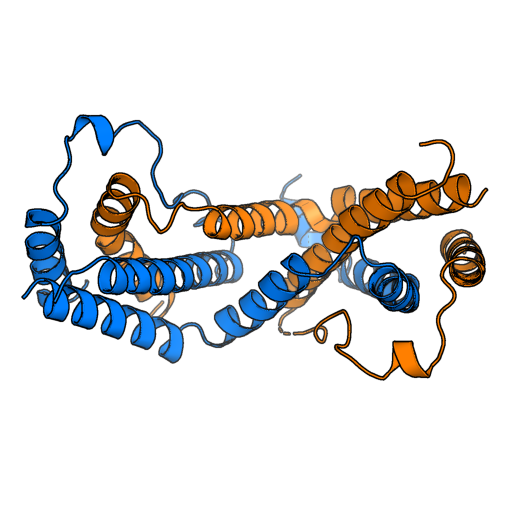TOM 1740 O O . ASP B 1 92 ? 1.523 48.420 -4.164 1.00 57.97 115 ASP B O 1
ATOM 1745 N N . LEU B 1 93 ? 3.281 47.790 -2.847 1.00 50.31 116 LEU B N 1
ATOM 1746 C CA . LEU B 1 93 ? 3.029 46.358 -2.938 1.00 50.38 116 LEU B CA 1
ATOM 1747 C C . LEU B 1 93 ? 1.659 46.012 -2.366 1.00 56.41 116 LEU B C 1
ATOM 1748 O O . LEU B 1 93 ? 0.882 45.314 -3.030 1.00 59.45 116 LEU B O 1
ATOM 1753 N N . ASN B 1 94 ? 1.331 46.541 -1.183 1.00 54.82 117 ASN B N 1
ATOM 1754 C CA . ASN B 1 94 ? 0.016 46.267 -0.580 1.00 59.06 117 ASN B CA 1
ATOM 1755 C C . ASN B 1 94 ? -1.142 46.757 -1.413 1.00 58.92 117 ASN B C 1
ATOM 1756 O O . ASN B 1 94 ? -2.230 46.222 -1.293 1.00 66.15 117 ASN B O 1
ATOM 1761 N N . TYR B 1 95 ? -0.918 47.777 -2.241 1.00 61.99 118 TYR B N 1
ATOM 1762 C CA . TYR B 1 95 ? -1.972 48.310 -3.079 1.00 64.04 118 TYR B CA 1
ATOM 1763 C C . TYR B 1 95 ? -2.257 47.347 -4.214 1.00 65.03 118 TYR B C 1
ATOM 1764 O O . TYR B 1 95 ? -3.433 47.036 -4.484 1.00 70.38 118 TYR B O 1
ATOM 1773 N N . ILE B 1 96 ? -1.199 46.886 -4.883 1.00 61.80 119 ILE B N 1
ATOM 1774 C CA . ILE B 1 96 ? -1.389 45.938 -5.998 1.00 63.24 119 ILE B CA 1
ATOM 1775 C C . ILE B 1 96 ? -1.853 44.586 -5.454 1.00 60.57 119 ILE B C 1
ATOM 1776 O O . ILE B 1 96 ? -2.687 43.910 -6.078 1.00 59.16 119 ILE B O 1
ATOM 1781 N N . LEU B 1 97 ? -1.394 44.211 -4.261 1.00 57.23 120 LEU B N 1
ATOM 1782 C CA . LEU B 1 97 ? -1.899 42.988 -3.664 1.00 60.14 120 LEU B CA 1
ATOM 1783 C C . LEU B 1 97 ? -3.385 43.083 -3.414 1.00 63.52 120 LEU B C 1
ATOM 1784 O O . LEU B 1 97 ? -4.119 42.132 -3.714 1.00 64.32 120 LEU B O 1
ATOM 1789 N N . LYS B 1 98 ? -3.829 44.212 -2.862 1.00 66.55 121 LYS B N 1
ATOM 1790 C CA . LYS B 1 98 ? -5.262 44.387 -2.546 1.00 74.33 121 LYS B CA 1
ATOM 1791 C C . LYS B 1 98 ? -6.064 44.291 -3.805 1.00 68.52 121 LYS B C 1
ATOM 1792 O O . LYS B 1 98 ? -7.064 43.589 -3.851 1.00 68.80 121 LYS B O 1
ATOM 1798 N N . LYS B 1 99 ? -5.576 44.958 -4.840 1.00 67.31 122 LYS B N 1
ATOM 1799 C CA . LYS B 1 99 ? -6.314 45.079 -6.086 1.00 73.44 122 LYS B CA 1
ATOM 1800 C C . LYS B 1 99 ? -6.485 43.718 -6.809 1.00 69.65 122 LYS B C 1
ATOM 1801 O O . LYS B 1 99 ? -7.609 43.363 -7.244 1.00 67.39 122 LYS B O 1
ATOM 1807 N N . VAL B 1 100 ? -5.389 42.956 -6.872 1.00 62.41 123 VAL B N 1
ATOM 1808 C CA . VAL B 1 100 ? -5.373 41.570 -7.413 1.00 58.68 123 VAL B CA 1
ATOM 1809 C C . VAL B 1 100 ? -6.299 40.651 -6.620 1.00 57.38 123 VAL B C 1
ATOM 1810 O O . VAL B 1 100 ? -7.135 39.969 -7.206 1.00 57.31 123 VAL B O 1
ATOM 1814 N N . GLN B 1 101 ? -6.156 40.654 -5.294 1.00 61.76 124 GLN B N 1
ATOM 1815 C CA . GLN B 1 101 ? -7.096 39.961 -4.384 1.00 63.30 124 GLN B CA 1
ATOM 1816 C C . GLN B 1 101 ? -8.568 40.330 -4.622 1.00 63.14 124 GLN B C 1
ATOM 1817 O O . GLN B 1 101 ? -9.423 39.453 -4.659 1.00 66.21 124 GLN B O 1
ATOM 1823 N N . GLU B 1 102 ? -8.863 41.615 -4.787 1.00 59.43 125 GLU B N 1
ATOM 1824 C CA . GLU B 1 102 ? -10.254 42.038 -4.915 1.00 70.46 125 GLU B CA 1
ATOM 1825 C C . GLU B 1 102 ? -10.847 41.424 -6.145 1.00 70.56 125 GLU B C 1
ATOM 1826 O O . GLU B 1 102 ? -11.911 40.822 -6.076 1.00 72.84 125 GLU B O 1
ATOM 1832 N N . LEU B 1 103 ? -10.133 41.555 -7.263 1.00 71.88 126 LEU B N 1
ATOM 1833 C CA . LEU B 1 103 ? -10.578 40.998 -8.553 1.00 70.12 126 LEU B CA 1
ATOM 1834 C C . LEU B 1 103 ? -10.784 39.483 -8.490 1.00 72.33 126 LEU B C 1
ATOM 1835 O O . LEU B 1 103 ? -11.787 38.959 -9.000 1.00 72.76 126 LEU B O 1
ATOM 1840 N N . ARG B 1 104 ? -9.858 38.776 -7.845 1.00 69.37 127 ARG B N 1
ATOM 1841 C CA . ARG B 1 104 ? -9.963 37.313 -7.793 1.00 75.38 127 ARG B CA 1
ATOM 1842 C C . ARG B 1 104 ? -11.182 36.896 -6.981 1.00 68.02 127 ARG B C 1
ATOM 1843 O O . ARG B 1 104 ? -11.928 36.042 -7.401 1.00 64.81 127 ARG B O 1
ATOM 1851 N N . THR B 1 105 ? -11.370 37.550 -5.832 1.00 81.40 128 THR B N 1
ATOM 1852 C CA . THR B 1 105 ? -12.471 37.283 -4.881 1.00 73.72 128 THR B CA 1
ATOM 1853 C C . THR B 1 105 ? -13.842 37.613 -5.456 1.00 69.71 128 THR B C 1
ATOM 1854 O O . THR B 1 105 ? -14.763 36.847 -5.255 1.00 76.94 128 THR B O 1
ATOM 1858 N N . ASN B 1 106 ? -13.970 38.729 -6.172 1.00 70.05 129 ASN B N 1
ATOM 1859 C CA . ASN B 1 106 ? -15.265 39.172 -6.684 1.00 72.16 129 ASN B CA 1
ATOM 1860 C C . ASN B 1 106 ? -15.666 38.473 -7.970 1.00 77.56 129 ASN B C 1
ATOM 1861 O O . ASN B 1 106 ? -16.864 38.223 -8.188 1.00 79.96 129 ASN B O 1
ATOM 1866 N N . ARG B 1 107 ? -14.688 38.189 -8.835 1.00 86.02 130 ARG B N 1
ATOM 1867 C CA . ARG B 1 107 ? -14.974 37.729 -10.217 1.00 80.13 130 ARG B CA 1
ATOM 1868 C C . ARG B 1 107 ? -14.365 36.387 -10.655 1.00 75.23 130 ARG B C 1
ATOM 1869 O O . ARG B 1 107 ? -14.536 36.000 -11.804 1.00 72.93 130 ARG B O 1
ATOM 1877 N N . PHE B 1 108 ? -13.684 35.668 -9.757 1.00 73.42 131 PHE B N 1
ATOM 1878 C CA . PHE B 1 108 ? -12.993 34.421 -10.129 1.00 71.08 131 PHE B CA 1
ATOM 1879 C C . PHE B 1 108 ? -13.230 33.310 -9.100 1.00 79.50 131 PHE B C 1
ATOM 1880 O O . PHE B 1 108 ? -12.377 32.438 -8.915 1.00 74.36 131 PHE B O 1
ATOM 1888 N N . LYS B 1 109 ? -14.399 33.330 -8.453 1.00 81.85 132 LYS B N 1
ATOM 1889 C CA . LYS B 1 109 ? -14.690 32.395 -7.360 1.00 81.54 132 LYS B CA 1
ATOM 1890 C C . LYS B 1 109 ? -14.790 30.954 -7.857 1.00 78.48 132 LYS B C 1
ATOM 1891 O O . LYS B 1 109 ? -14.214 30.049 -7.223 1.00 76.30 132 LYS B O 1
ATOM 1897 N N . GLU B 1 110 ? -15.489 30.742 -8.977 1.00 75.48 133 GLU B N 1
ATOM 1898 C CA . GLU B 1 110 ? -15.653 29.388 -9.532 1.00 86.10 133 GLU B CA 1
ATOM 1899 C C . GLU B 1 110 ? -14.296 28.822 -9.989 1.00 78.65 133 GLU B C 1
ATOM 1900 O O . GLU B 1 110 ? -13.966 27.649 -9.773 1.00 76.20 133 GLU B O 1
ATOM 1906 N N . GLN B 1 111 ? -13.504 29.688 -10.600 1.00 72.65 134 GLN B N 1
ATOM 1907 C CA . GLN B 1 111 ? -12.233 29.290 -11.182 1.00 68.07 134 GLN B CA 1
ATOM 1908 C C . GLN B 1 111 ? -11.277 28.878 -10.070 1.00 65.14 134 GLN B C 1
ATOM 1909 O O . GLN B 1 111 ? -10.568 27.884 -10.203 1.00 61.75 134 GLN B O 1
ATOM 1915 N N . SER B 1 112 ? -11.309 29.632 -8.971 1.00 60.19 135 SER B N 1
ATOM 1916 C CA . SER B 1 112 ? -10.489 29.360 -7.785 1.00 64.95 135 SER B CA 1
ATOM 1917 C C . SER B 1 112 ? -10.825 28.021 -7.083 1.00 63.96 135 SER B C 1
ATOM 1918 O O . SER B 1 112 ? -9.926 27.298 -6.672 1.00 61.93 135 SER B O 1
ATOM 1921 N N . LYS B 1 113 ? -12.100 27.674 -6.964 1.00 66.44 136 LYS B N 1
ATOM 1922 C CA . LYS B 1 113 ? -12.478 26.363 -6.421 1.00 71.43 136 LYS B CA 1
ATOM 1923 C C . LYS B 1 113 ? -11.926 25.182 -7.278 1.00 69.17 136 LYS B C 1
ATOM 1924 O O . LYS B 1 113 ? -11.519 24.123 -6.738 1.00 64.20 136 LYS B O 1
ATOM 1930 N N . LEU B 1 114 ? -11.887 25.374 -8.598 1.00 65.66 137 LEU B N 1
ATOM 1931 C CA . LEU B 1 114 ? -11.338 24.353 -9.517 1.00 62.18 137 LEU B CA 1
ATOM 1932 C C . LEU B 1 114 ? -9.804 24.265 -9.479 1.00 58.41 137 LEU B C 1
ATOM 1933 O O . LEU B 1 114 ? -9.224 23.185 -9.498 1.00 53.18 137 LEU B O 1
ATOM 1938 N N . LEU B 1 115 ? -9.157 25.420 -9.436 1.00 57.60 138 LEU B N 1
ATOM 1939 C CA . LEU B 1 115 ? -7.711 25.497 -9.367 1.00 60.96 138 LEU B CA 1
ATOM 1940 C C . LEU B 1 115 ? -7.17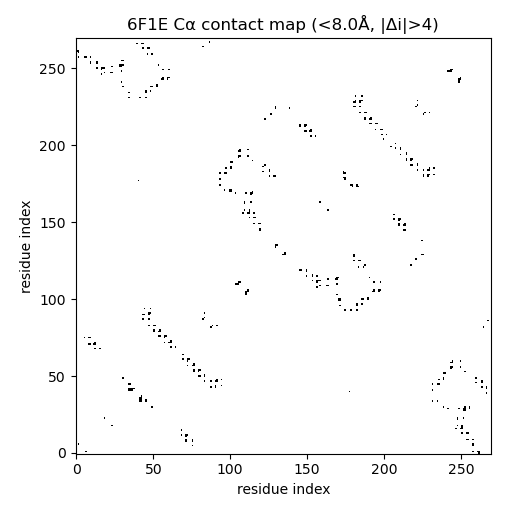8 24.815 -8.131 1.00 60.61 138 LEU B C 1
ATOM 1941 O O . LEU B 1 115 ? -6.119 24.157 -8.198 1.00 61.68 138 LEU B O 1
ATOM 1946 N N . GLN B 1 116 ? -7.924 24.945 -7.026 1.00 60.92 139 GLN B N 1
ATOM 1947 C CA . GLN B 1 116 ? -7.569 24.301 -5.735 1.00 61.74 139 GLN B CA 1
ATOM 1948 C C . GLN B 1 116 ? -7.652 22.776 -5.887 1.00 60.04 139 GLN B C 1
ATOM 1949 O O . GLN B 1 116 ? -6.691 22.052 -5.564 1.00 60.55 139 GLN B O 1
ATOM 1955 N N . GLY B 1 117 ? -8.774 22.289 -6.432 1.00 59.05 140 GLY B N 1
ATOM 1956 C CA . GLY B 1 117 ? -8.874 20.881 -6.866 1.00 55.68 140 GLY B CA 1
ATOM 1957 C C . GLY B 1 117 ? -7.644 20.437 -7.669 1.00 60.12 140 GLY B C 1
ATOM 1958 O O . GLY B 1 117 ? -7.013 19.402 -7.399 1.00 53.76 140 GLY B O 1
ATOM 1959 N N . LEU B 1 118 ? -7.271 21.246 -8.649 1.00 55.83 141 LEU B N 1
ATOM 1960 C CA . LEU B 1 118 ? -6.168 20.872 -9.490 1.00 57.92 141 LEU B CA 1
ATOM 1961 C C . LEU B 1 118 ? -4.875 20.880 -8.698 1.00 60.16 141 LEU B C 1
ATOM 1962 O O . LEU B 1 118 ? -4.025 20.014 -8.912 1.00 61.66 141 LEU B O 1
ATOM 1967 N N . HIS B 1 119 ? -4.724 21.802 -7.750 1.00 64.02 142 HIS B N 1
ATOM 1968 C CA . HIS B 1 119 ? -3.502 21.793 -6.924 1.00 66.75 142 HIS B CA 1
ATOM 1969 C C . HIS B 1 119 ? -3.513 20.583 -5.986 1.00 64.17 142 HIS B C 1
ATOM 1970 O O . HIS B 1 119 ? -2.472 19.958 -5.750 1.00 67.63 142 HIS B O 1
ATOM 1977 N N . ASP B 1 120 ? -4.685 20.248 -5.455 1.00 63.08 143 ASP B N 1
ATOM 1978 C CA . ASP B 1 120 ? -4.799 19.117 -4.518 1.00 69.48 143 ASP B CA 1
ATOM 1979 C C . ASP B 1 120 ? -4.308 17.769 -5.129 1.00 63.22 143 ASP B C 1
ATOM 1980 O O . ASP B 1 120 ? -3.651 16.998 -4.445 1.00 59.68 143 ASP B O 1
ATOM 1985 N N . LEU B 1 121 ? -4.622 17.527 -6.409 1.00 59.87 144 LEU B N 1
ATOM 1986 C CA . LEU B 1 121 ? -4.106 16.381 -7.169 1.00 58.39 144 LEU B CA 1
ATOM 1987 C C . LEU B 1 121 ? -2.585 16.356 -7.216 1.00 61.58 144 LEU B C 1
ATOM 1988 O O . LEU B 1 121 ? -1.992 15.299 -7.137 1.00 65.25 144 LEU B O 1
ATOM 1993 N N . GLY B 1 122 ? -1.952 17.519 -7.353 1.00 65.68 145 GLY B N 1
ATOM 1994 C CA . GLY B 1 122 ? -0.479 17.616 -7.304 1.00 71.41 145 GLY B CA 1
ATOM 1995 C C . GLY B 1 122 ? 0.188 17.330 -5.949 1.00 72.99 145 GLY B C 1
ATOM 1996 O O . GLY B 1 122 ? 1.423 17.257 -5.878 1.00 71.65 145 GLY B O 1
ATOM 1997 N N . ASP B 1 123 ? -0.610 17.201 -4.882 1.00 70.82 146 ASP B N 1
ATOM 1998 C CA . ASP B 1 123 ? -0.119 16.959 -3.516 1.00 73.46 146 ASP B CA 1
ATOM 1999 C C . ASP B 1 123 ? -0.221 15.515 -3.117 1.00 68.18 146 ASP B C 1
ATOM 2000 O O . ASP B 1 123 ? 0.307 15.142 -2.078 1.00 89.11 146 ASP B O 1
ATOM 2005 N N . ILE B 1 124 ? -0.908 14.694 -3.897 1.00 67.74 147 ILE B N 1
ATOM 2006 C CA . ILE B 1 124 ? -1.068 13.270 -3.548 1.00 67.43 147 ILE B CA 1
ATOM 2007 C C . ILE B 1 124 ? 0.316 12.624 -3.403 1.00 70.16 147 ILE B C 1
ATOM 2008 O O . ILE B 1 124 ? 1.206 12.897 -4.201 1.00 74.83 147 ILE B O 1
ATOM 2013 N N . LYS B 1 125 ? 0.502 11.808 -2.368 1.00 80.88 148 LYS B N 1
ATOM 2014 C CA . LYS B 1 125 ? 1.812 11.180 -2.080 1.00 80.64 148 LYS B CA 1
ATOM 2015 C C . LYS B 1 125 ? 2.097 9.922 -2.964 1.00 79.10 148 LYS B C 1
ATOM 2016 O O . LYS B 1 125 ? 1.836 8.761 -2.590 1.00 71.03 148 LYS B O 1
ATOM 2022 N N . MET B 1 126 ? 2.648 10.187 -4.145 1.00 82.00 149 MET B N 1
ATOM 2023 C CA . MET B 1 126 ? 3.046 9.157 -5.138 1.00 85.71 149 MET B CA 1
ATOM 2024 C C . MET B 1 126 ? 3.762 7.893 -4.596 1.00 80.00 149 MET B C 1
ATOM 2025 O O . MET B 1 126 ? 3.566 6.813 -5.135 1.00 86.10 149 MET B O 1
ATOM 2030 N N . ASN B 1 127 ? 4.603 8.040 -3.573 1.00 79.90 150 ASN B N 1
ATOM 2031 C CA . ASN B 1 127 ? 5.451 6.954 -3.048 1.00 81.10 150 ASN B CA 1
ATOM 2032 C C . ASN B 1 127 ? 4.804 6.096 -1.959 1.00 84.10 150 ASN B C 1
ATOM 2033 O O . ASN B 1 127 ? 5.319 5.019 -1.613 1.00 85.74 150 ASN B O 1
ATOM 2038 N N . ASN B 1 128 ? 3.685 6.571 -1.422 1.00 80.79 151 ASN B N 1
ATOM 2039 C CA . ASN B 1 128 ? 3.015 5.928 -0.298 1.00 73.20 151 ASN B CA 1
ATOM 2040 C C . ASN B 1 128 ? 2.259 4.719 -0.790 1.00 64.53 151 ASN B C 1
ATOM 2041 O O . ASN B 1 128 ? 1.404 4.857 -1.668 1.00 59.02 151 ASN B O 1
ATOM 2046 N N . PHE B 1 129 ? 2.545 3.558 -0.194 1.00 65.01 152 PHE B N 1
ATOM 2047 C CA . PHE B 1 129 ? 1.892 2.284 -0.555 1.00 63.52 152 PHE B CA 1
ATOM 2048 C C . PHE B 1 129 ? 0.346 2.294 -0.381 1.00 71.06 152 PHE B C 1
ATOM 2049 O O . PHE B 1 129 ? -0.381 1.770 -1.246 1.00 69.43 152 PHE B O 1
ATOM 2057 N N . ILE B 1 130 ? -0.160 2.891 0.707 1.00 67.21 153 ILE B N 1
ATOM 2058 C CA . ILE B 1 130 ? -1.628 2.908 0.966 1.00 65.99 153 ILE B CA 1
ATOM 2059 C C . ILE B 1 130 ? -2.383 3.705 -0.125 1.00 63.29 153 ILE B C 1
ATOM 2060 O O . ILE B 1 130 ? -3.409 3.254 -0.678 1.00 55.37 153 ILE B O 1
ATOM 2065 N N . ILE B 1 131 ? -1.849 4.891 -0.402 1.00 55.81 154 ILE B N 1
ATOM 2066 C CA . ILE B 1 131 ? -2.320 5.761 -1.471 1.00 60.93 154 ILE B CA 1
ATOM 2067 C C . ILE B 1 131 ? -2.281 5.087 -2.847 1.00 64.02 154 ILE B C 1
ATOM 2068 O O . ILE B 1 131 ? -3.267 5.179 -3.625 1.00 55.12 154 ILE B O 1
ATOM 2073 N N . GLN B 1 132 ? -1.164 4.410 -3.135 1.00 56.93 155 GLN B N 1
ATOM 2074 C CA . GLN B 1 132 ? -1.055 3.631 -4.370 1.00 62.71 155 GLN B CA 1
ATOM 2075 C C . GLN B 1 132 ? -2.190 2.637 -4.496 1.00 58.31 155 GLN B C 1
ATOM 2076 O O . GLN B 1 132 ? -2.795 2.495 -5.566 1.00 53.97 155 GLN B O 1
ATOM 2082 N N . SER B 1 133 ? -2.481 1.970 -3.395 1.00 51.96 156 SER B N 1
ATOM 2083 C CA . SER B 1 133 ? -3.483 0.935 -3.408 1.00 55.69 156 SER B CA 1
ATOM 2084 C C . SER B 1 133 ? -4.856 1.502 -3.356 1.00 54.61 156 SER B C 1
ATOM 2085 O O . SER B 1 133 ? -5.783 0.856 -3.843 1.00 53.99 156 SER B O 1
ATOM 2088 N N . LYS B 1 134 ? -5.015 2.664 -2.712 1.00 56.14 157 LYS B N 1
ATOM 2089 C CA . LYS B 1 134 ? -6.331 3.355 -2.708 1.00 59.56 157 LYS B CA 1
ATOM 2090 C C . LYS B 1 134 ? -6.672 3.883 -4.112 1.00 58.06 157 LYS B C 1
ATOM 2091 O O . LYS B 1 134 ? -7.741 3.588 -4.647 1.00 49.50 157 LYS B O 1
ATOM 2097 N N . ALA B 1 135 ? -5.730 4.619 -4.707 1.00 55.11 158 ALA B N 1
ATOM 2098 C CA . ALA B 1 135 ? -5.814 5.034 -6.109 1.00 54.49 158 ALA B CA 1
ATOM 2099 C C . ALA B 1 135 ? -6.161 3.876 -7.055 1.00 53.84 158 ALA B C 1
ATOM 2100 O O . ALA B 1 135 ? -7.100 3.970 -7.890 1.00 49.15 158 ALA B O 1
ATOM 2102 N N . LEU B 1 136 ? -5.422 2.777 -6.896 1.00 52.14 159 LEU B N 1
ATOM 2103 C CA . LEU B 1 136 ? -5.658 1.557 -7.692 1.00 54.31 159 LEU B CA 1
ATOM 2104 C C . LEU B 1 136 ? -7.108 1.118 -7.623 1.00 57.28 159 LEU B C 1
ATOM 2105 O O . LEU B 1 136 ? -7.750 0.919 -8.669 1.00 59.37 159 LEU B O 1
ATOM 2110 N N . TRP B 1 137 ? -7.652 1.017 -6.407 1.00 54.42 160 TRP B N 1
ATOM 2111 C CA . TRP B 1 137 ? -9.078 0.683 -6.252 1.00 54.44 160 TRP B CA 1
ATOM 2112 C C . TRP B 1 137 ? -10.031 1.736 -6.884 1.00 54.64 160 TRP B C 1
ATOM 2113 O O . TRP B 1 137 ? -11.101 1.397 -7.347 1.00 55.08 160 TRP B O 1
ATOM 2124 N N . GLU B 1 138 ? -9.643 3.006 -6.874 1.00 49.88 161 GLU B N 1
ATOM 2125 C CA . GLU B 1 138 ? -10.480 4.065 -7.394 1.00 53.18 161 GLU B CA 1
ATOM 2126 C C . GLU B 1 138 ? -10.382 4.154 -8.922 1.00 60.92 161 GLU B C 1
ATOM 2127 O O . GLU B 1 138 ? -11.293 4.704 -9.571 1.00 59.54 161 GLU B O 1
ATOM 2133 N N . LEU B 1 139 ? -9.321 3.572 -9.504 1.00 55.53 162 LEU B N 1
ATOM 2134 C CA . LEU B 1 139 ? -9.127 3.626 -10.956 1.00 51.55 162 LEU B CA 1
ATOM 2135 C C . LEU B 1 139 ? -10.328 3.173 -11.770 1.00 47.82 162 LEU B C 1
ATOM 2136 O O . LEU B 1 139 ? -10.609 3.733 -12.803 1.00 54.10 162 LEU B O 1
ATOM 2141 N N . GLN B 1 140 ? -11.054 2.175 -11.322 1.00 66.53 163 GLN B N 1
ATOM 2142 C CA . GLN B 1 140 ? -12.109 1.582 -12.180 1.00 70.08 163 GLN B CA 1
ATOM 2143 C C . GLN B 1 140 ? -13.225 2.583 -12.406 1.00 67.25 163 GLN B C 1
ATOM 2144 O O . GLN B 1 140 ? -13.611 2.858 -13.549 1.00 57.69 163 GLN B O 1
ATOM 2150 N N . TRP B 1 141 ? -13.700 3.163 -11.304 1.00 61.66 164 TRP B N 1
ATOM 2151 C CA . TRP B 1 141 ? -14.715 4.175 -11.390 1.00 64.42 164 TRP B CA 1
ATOM 2152 C C . TRP B 1 141 ? -14.190 5.382 -12.188 1.00 66.60 164 TRP B C 1
ATOM 2153 O O . TRP B 1 141 ? -14.886 5.913 -13.070 1.00 60.15 164 TRP B O 1
ATOM 2164 N N . MET B 1 142 ? -12.967 5.813 -11.876 1.00 61.57 165 MET B N 1
ATOM 2165 C CA . MET B 1 142 ? -12.414 6.999 -12.507 1.00 54.89 165 MET B CA 1
ATOM 2166 C C . MET B 1 142 ? -12.295 6.813 -14.022 1.00 54.03 165 MET B C 1
ATOM 2167 O O . MET B 1 142 ? -12.656 7.725 -14.792 1.00 55.24 165 MET B O 1
ATOM 2172 N N . TYR B 1 143 ? -11.893 5.626 -14.464 1.00 53.00 166 TYR B N 1
ATOM 2173 C CA . TYR B 1 143 ? -11.773 5.359 -15.916 1.00 56.50 166 TYR B CA 1
ATOM 2174 C C . TYR B 1 143 ? -13.127 5.182 -16.597 1.00 59.37 166 TYR B C 1
ATOM 2175 O O . TYR B 1 143 ? -13.269 5.573 -17.756 1.00 58.94 166 TYR B O 1
ATOM 2184 N N . GLU B 1 144 ? -14.112 4.607 -15.895 1.00 60.61 167 GLU B N 1
ATOM 2185 C CA . GLU B 1 144 ? -15.512 4.600 -16.393 1.00 66.12 167 GLU B CA 1
ATOM 2186 C C . GLU B 1 144 ? -15.933 6.044 -16.674 1.00 57.27 167 GLU B C 1
ATOM 2187 O O . GLU B 1 144 ? -16.277 6.375 -17.799 1.00 63.19 167 GLU B O 1
ATOM 2193 N N . GLU B 1 145 ? -15.824 6.906 -15.660 1.00 57.45 168 GLU B N 1
ATOM 2194 C CA . GLU B 1 145 ? -16.281 8.292 -15.723 1.00 59.37 168 GLU B CA 1
ATOM 2195 C C . GLU B 1 145 ? -15.585 9.069 -16.828 1.00 64.85 168 GLU B C 1
ATOM 2196 O O . GLU B 1 145 ? -16.253 9.678 -17.653 1.00 67.57 168 GLU B O 1
ATOM 2202 N N . ALA B 1 146 ? -14.252 9.008 -16.867 1.00 60.68 169 ALA B N 1
ATOM 2203 C CA . ALA B 1 146 ? -13.489 9.660 -17.919 1.00 54.86 169 ALA B CA 1
ATOM 2204 C C . ALA B 1 146 ? -13.931 9.233 -19.305 1.00 56.51 169 ALA B C 1
ATOM 2205 O O . ALA B 1 146 ? -14.214 10.090 -20.155 1.00 59.17 169 ALA B O 1
ATOM 2207 N N . SER B 1 147 ? -13.968 7.922 -19.535 1.00 58.80 170 SER B N 1
ATOM 2208 C CA . SER B 1 147 ? -14.483 7.355 -20.797 1.00 61.27 170 SER B CA 1
ATOM 2209 C C . SER B 1 147 ? -15.848 7.867 -21.195 1.00 58.31 170 SER B C 1
ATOM 2210 O O . SER B 1 147 ? -16.023 8.242 -22.323 1.00 60.22 170 SER B O 1
ATOM 2213 N N . SER B 1 148 ? -16.807 7.902 -20.279 1.00 63.99 171 SER B N 1
ATOM 2214 C CA . SER B 1 148 ? -18.183 8.291 -20.655 1.00 68.70 171 SER B CA 1
ATOM 2215 C C . SER B 1 148 ? -18.299 9.806 -20.971 1.00 66.10 171 SER B C 1
ATOM 2216 O O . SER B 1 148 ? -19.088 10.227 -21.809 1.00 67.25 171 SER B O 1
ATOM 2219 N N . LEU B 1 149 ? -17.503 10.618 -20.295 1.00 69.04 172 LEU B N 1
ATOM 2220 C CA . LEU B 1 149 ? -17.493 12.056 -20.544 1.00 75.10 172 LEU B CA 1
ATOM 2221 C C . LEU B 1 149 ? -17.209 12.385 -21.986 1.00 78.94 172 LEU B C 1
ATOM 2222 O O . LEU B 1 149 ? -17.731 13.369 -22.478 1.00 85.60 172 LEU B O 1
ATOM 2227 N N . SER B 1 150 ? -16.382 11.570 -22.642 1.00 87.09 173 SER B N 1
ATOM 2228 C CA . SER B 1 150 ? -16.074 11.739 -24.063 1.00 91.57 173 SER B CA 1
ATOM 2229 C C . SER B 1 150 ? -17.245 11.338 -24.983 1.00 106.82 173 SER B C 1
ATOM 2230 O O . SER B 1 150 ? -17.927 12.225 -25.502 1.00 127.16 173 SER B O 1
ATOM 2233 N N . ASN B 1 151 ? -17.509 10.044 -25.183 1.00 107.80 174 ASN B N 1
ATOM 2234 C CA . ASN B 1 151 ? -18.642 9.625 -26.038 1.00 119.63 174 ASN B CA 1
ATOM 2235 C C . ASN B 1 151 ? -19.999 9.906 -25.367 1.00 131.20 174 ASN B C 1
ATOM 2236 O O . ASN B 1 151 ? -20.658 9.002 -24.816 1.00 112.63 174 ASN B O 1
ATOM 2241 N N . ASN B 1 152 ? -20.404 11.175 -25.482 1.00 141.35 175 ASN B N 1
ATOM 2242 C CA . ASN B 1 152 ? -21.406 11.803 -24.620 1.00 144.56 175 ASN B CA 1
ATOM 2243 C C . ASN B 1 152 ? -22.718 12.039 -25.379 1.00 152.90 175 ASN B C 1
ATOM 2244 O O . ASN B 1 152 ? -23.803 12.075 -24.784 1.00 151.55 175 ASN B O 1
#

GO terms:
  GO:0005133 type II interferon receptor binding (F, IDA)
  GO:0042803 protein homodimerization activity (F, IDA)

Radius of gyration: 21.87 Å; Cα contacts (8 Å, |Δi|>4): 240; chains: 2; bounding box: 47×65×36 Å

Organism: Paralichthys olivaceus (NCBI:txid8255)

Sequence (270 aa):
HIPARMNKTIQNLLQHYNISNKDRFNGKPVFPKEPLSGRMETKMLFMGGVLETYEKLIGQMLEQLPNSVRTDLNYILKKVQELRTNRFKEQSKLLQGLHDLGDIKMNNFIIQSKALWELQWMYEEASSLSNNTKMQRRRRRRRARMNKTIQNLLQHYNISNKDRFNGKPVFPKEPRMETKMLFMGGVLETYEKLIGQMLEQLPNTSVRTDLNYILKKVQELRTNRFKEQSKLLQGLHDLGDIKMNNFIIQSKALWELQWMYEEASSLSNN